Protein AF-V3ZP41-F1 (afdb_monomer_lite)

Radius of gyration: 33.99 Å; chains: 1; bounding box: 68×57×108 Å

Organism: Lottia gigantea (NCBI:txid225164)

Secondary structure (DSSP, 8-state):
-HHHHHHHHHHHHHHHHHHHHHHHHHHHHHHHTTTTS-HHHHTHHHHHHHHHHHHHH--------PPPPEEETTEEE-SHHHHHHHHS---TTS-SSPPP-----------------HHHHHHHHHHHHHHTT-------S-HHHHHHHHHHHHHHHHTT---HHHHHHHHHHHHHHHHTTSS-HHHHHHHHHHH-

Foldseek 3Di:
DVVVVVVVVVVVVVVVVVVVVVVVVVCVVCVVVVNNDDPVVVCVVVVVVVVVVVVVPPDDPDPPDQDDWDDDPNQTDRDPVSVCVVPPDDDPPDDPDDDDPPPPDPDDDDDPDPPPPVVVVVVVVVVVCVVLVLPPDDDDPDLVRLVVVLVVLVVCLVVVPADPVSLSSNLVSLVVCVVVVVDDPVVSVVVNVVND

Structure (mmCIF, N/CA/C/O backbone):
data_AF-V3ZP41-F1
#
_entry.id   AF-V3ZP41-F1
#
loop_
_atom_site.group_PDB
_atom_site.id
_atom_site.type_symbol
_atom_site.label_atom_id
_atom_site.label_alt_id
_atom_site.label_comp_id
_atom_site.label_asym_id
_atom_site.label_entity_id
_atom_site.label_seq_id
_atom_site.pdbx_PDB_ins_code
_atom_site.Cartn_x
_atom_site.Cartn_y
_atom_site.Cartn_z
_atom_site.occupancy
_atom_site.B_iso_or_equiv
_atom_site.auth_seq_id
_atom_site.auth_comp_id
_atom_site.auth_asym_id
_atom_site.auth_atom_id
_atom_site.pdbx_PDB_model_num
ATOM 1 N N . MET A 1 1 ? -13.816 16.216 49.975 1.00 55.97 1 MET A N 1
ATOM 2 C CA . MET A 1 1 ? -12.791 16.791 49.066 1.00 55.97 1 MET A CA 1
ATOM 3 C C . MET A 1 1 ? -11.546 15.905 48.919 1.00 55.97 1 MET A C 1
ATOM 5 O O . MET A 1 1 ? -10.931 15.910 47.864 1.00 55.97 1 MET A O 1
ATOM 9 N N . THR A 1 2 ? -11.189 15.115 49.937 1.00 64.88 2 THR A N 1
ATOM 10 C CA . THR A 1 2 ? -9.982 14.265 50.007 1.00 64.88 2 THR A CA 1
ATOM 11 C C . THR A 1 2 ? -9.911 13.145 48.959 1.00 64.88 2 THR A C 1
ATOM 13 O O . THR A 1 2 ? -8.821 12.759 48.547 1.00 64.88 2 THR A O 1
ATOM 16 N N . ASP A 1 3 ? -11.059 12.653 48.487 1.00 77.50 3 ASP A N 1
ATOM 17 C CA . ASP A 1 3 ? -11.129 11.482 47.602 1.00 77.50 3 ASP A CA 1
ATOM 18 C C . ASP A 1 3 ? -10.749 11.799 46.143 1.00 77.50 3 ASP A C 1
ATOM 20 O O . ASP A 1 3 ? -10.003 11.065 45.494 1.00 77.50 3 ASP A O 1
ATOM 24 N N . TRP A 1 4 ? -11.146 12.979 45.655 1.00 85.00 4 TRP A N 1
ATOM 25 C CA . TRP A 1 4 ? -10.801 13.463 44.314 1.00 85.00 4 TRP A CA 1
ATOM 26 C C . TRP A 1 4 ? -9.295 13.647 44.118 1.00 85.00 4 TRP A C 1
ATOM 28 O O . TRP A 1 4 ? -8.753 13.274 43.077 1.00 85.00 4 TRP A O 1
ATOM 38 N N . ASN A 1 5 ? -8.594 14.153 45.134 1.00 90.81 5 ASN A N 1
ATOM 39 C CA . ASN A 1 5 ? -7.141 14.315 45.073 1.00 90.81 5 ASN A CA 1
ATOM 40 C C . ASN A 1 5 ? -6.415 12.967 44.959 1.00 90.81 5 ASN A C 1
ATOM 42 O O . ASN A 1 5 ? -5.440 12.855 44.214 1.00 90.81 5 ASN A O 1
ATOM 46 N N . ASN A 1 6 ? -6.913 11.927 45.634 1.00 92.00 6 ASN A N 1
ATOM 47 C CA . ASN A 1 6 ? -6.356 10.579 45.524 1.00 92.00 6 ASN A CA 1
ATOM 48 C C . ASN A 1 6 ? -6.598 9.973 44.135 1.00 92.00 6 ASN A C 1
ATOM 50 O O . ASN A 1 6 ? -5.688 9.366 43.567 1.00 92.00 6 ASN A O 1
ATOM 54 N N . ILE A 1 7 ? -7.786 10.179 43.559 1.00 88.44 7 ILE A N 1
ATOM 55 C CA . ILE A 1 7 ? -8.126 9.721 42.203 1.00 88.44 7 ILE A CA 1
ATOM 56 C C . ILE A 1 7 ? -7.222 10.390 41.159 1.00 88.44 7 ILE A C 1
ATOM 58 O O . ILE A 1 7 ? -6.637 9.707 40.317 1.00 88.44 7 ILE A O 1
ATOM 62 N N . LEU A 1 8 ? -7.042 11.711 41.239 1.00 89.38 8 LEU A N 1
ATOM 63 C CA . LEU A 1 8 ? -6.168 12.454 40.326 1.00 89.38 8 LEU A CA 1
ATOM 64 C C . LEU A 1 8 ? -4.705 12.011 40.443 1.00 89.38 8 LEU A C 1
ATOM 66 O O . LEU A 1 8 ? -4.025 11.838 39.428 1.00 89.38 8 LEU A O 1
ATOM 70 N N . LYS A 1 9 ? -4.226 11.767 41.669 1.00 92.50 9 LYS A N 1
ATOM 71 C CA . LYS A 1 9 ? -2.871 11.260 41.915 1.00 92.50 9 LYS A CA 1
ATOM 72 C C . LYS A 1 9 ? -2.660 9.884 41.276 1.00 92.50 9 LYS A C 1
ATOM 74 O O . LYS A 1 9 ? -1.697 9.714 40.527 1.00 92.50 9 LYS A O 1
ATOM 79 N N . ARG A 1 10 ? -3.588 8.945 41.488 1.00 91.19 10 ARG A N 1
ATOM 80 C CA . ARG A 1 10 ? -3.547 7.602 40.878 1.00 91.19 10 ARG A CA 1
ATOM 81 C C . ARG A 1 10 ? -3.597 7.659 39.354 1.00 91.19 10 ARG A C 1
ATOM 83 O O . ARG A 1 10 ? -2.821 6.973 38.698 1.00 91.19 10 ARG A O 1
ATOM 90 N N . ASN A 1 11 ? -4.440 8.517 38.777 1.00 93.19 11 ASN A N 1
ATOM 91 C CA . ASN A 1 11 ? -4.495 8.701 37.323 1.00 93.19 11 ASN A CA 1
ATOM 92 C C . ASN A 1 11 ? -3.166 9.218 36.758 1.00 93.19 11 ASN A C 1
ATOM 94 O O . ASN A 1 11 ? -2.694 8.744 35.724 1.00 93.19 11 ASN A O 1
ATOM 98 N N . ARG A 1 12 ? -2.513 10.153 37.455 1.00 94.19 12 ARG A N 1
ATOM 99 C CA . ARG A 1 12 ? -1.199 10.665 37.051 1.00 94.19 12 ARG A CA 1
ATOM 100 C C . ARG A 1 12 ? -0.122 9.579 37.098 1.00 94.19 12 ARG A C 1
ATOM 102 O O . ARG A 1 12 ? 0.727 9.527 36.209 1.00 94.19 12 ARG A O 1
ATOM 109 N N . GLU A 1 13 ? -0.146 8.723 38.114 1.00 94.94 13 GLU A N 1
ATOM 110 C CA . GLU A 1 13 ? 0.757 7.570 38.233 1.00 94.94 13 GLU A CA 1
ATOM 111 C C . GLU A 1 13 ? 0.496 6.530 37.135 1.00 94.94 13 GLU A C 1
ATOM 113 O O . GLU A 1 13 ? 1.442 6.071 36.492 1.00 94.94 13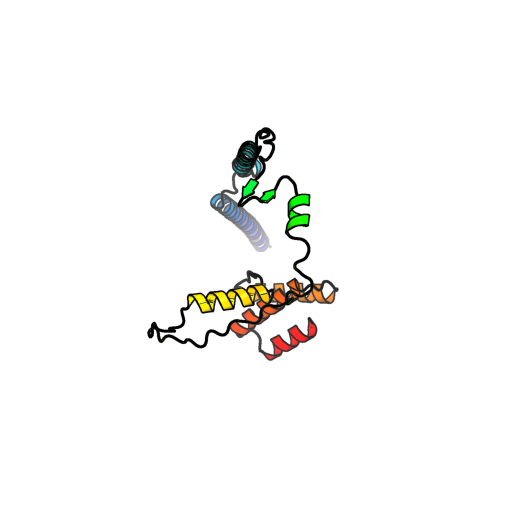 GLU A O 1
ATOM 118 N N . TYR A 1 14 ? -0.773 6.245 36.835 1.00 95.75 14 TYR A N 1
ATOM 119 C CA . TYR A 1 14 ? -1.171 5.354 35.746 1.00 95.75 14 TYR A CA 1
ATOM 120 C C . TYR A 1 14 ? -0.662 5.840 34.383 1.00 95.75 14 TYR A C 1
ATOM 122 O O . TYR A 1 14 ? -0.051 5.070 33.644 1.00 95.75 14 TYR A O 1
ATOM 130 N N . ILE A 1 15 ? -0.834 7.127 34.061 1.00 95.12 15 ILE A N 1
ATOM 131 C CA . ILE A 1 15 ? -0.345 7.705 32.798 1.00 95.12 15 ILE A CA 1
ATOM 132 C C . ILE A 1 15 ? 1.180 7.564 32.688 1.00 95.12 15 ILE A C 1
ATOM 134 O O . ILE A 1 15 ? 1.693 7.180 31.636 1.00 95.12 15 ILE A O 1
ATOM 138 N N . LYS A 1 16 ? 1.916 7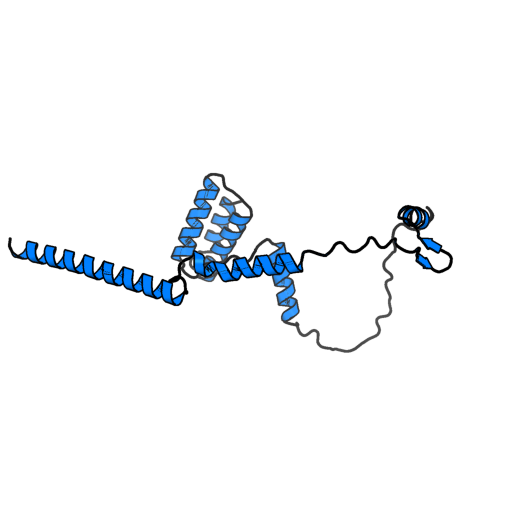.821 33.779 1.00 96.31 16 LYS A N 1
ATOM 139 C CA . LYS A 1 16 ? 3.377 7.648 33.812 1.00 96.31 16 LYS A CA 1
ATOM 140 C C . LYS A 1 16 ? 3.784 6.197 33.553 1.00 96.31 16 LYS A C 1
ATOM 142 O O . LYS A 1 16 ? 4.673 5.956 32.738 1.00 96.31 16 LYS A O 1
ATOM 147 N N . ALA A 1 17 ? 3.136 5.240 34.218 1.00 95.38 17 ALA A N 1
ATOM 148 C CA . ALA A 1 17 ? 3.413 3.816 34.040 1.00 95.38 17 ALA A CA 1
ATOM 149 C C . ALA A 1 17 ? 3.094 3.352 32.611 1.00 95.38 17 ALA A C 1
ATOM 151 O O . ALA A 1 17 ? 3.926 2.709 31.971 1.00 95.38 17 ALA A O 1
ATOM 152 N N . LYS A 1 18 ? 1.936 3.756 32.075 1.00 96.19 18 LYS A N 1
ATOM 153 C CA . LYS A 1 18 ? 1.519 3.469 30.697 1.00 96.19 18 LYS A CA 1
ATOM 154 C C . LYS A 1 18 ? 2.545 3.971 29.680 1.00 96.19 18 LYS A C 1
ATOM 156 O O . LYS A 1 18 ? 2.941 3.220 28.792 1.00 96.19 18 LYS A O 1
ATOM 161 N N . ASN A 1 19 ? 3.008 5.212 29.826 1.00 95.56 19 ASN A N 1
ATOM 162 C CA . ASN A 1 19 ? 4.004 5.787 28.922 1.00 95.56 19 ASN A CA 1
ATOM 163 C C . ASN A 1 19 ? 5.344 5.051 29.016 1.00 95.56 19 ASN A C 1
ATOM 165 O O . ASN A 1 19 ? 5.943 4.745 27.990 1.00 95.56 19 ASN A O 1
ATOM 169 N N . LYS A 1 20 ? 5.780 4.694 30.230 1.00 96.44 20 LYS A N 1
ATOM 170 C CA . LYS A 1 20 ? 7.008 3.916 30.437 1.00 96.44 20 LYS A CA 1
ATOM 171 C C . LYS A 1 20 ? 6.947 2.552 29.741 1.00 96.44 20 LYS A C 1
ATOM 173 O O . LYS A 1 20 ? 7.904 2.179 29.069 1.00 96.44 20 LYS A O 1
ATOM 178 N N . ILE A 1 21 ? 5.828 1.837 29.868 1.00 95.75 21 ILE A N 1
ATOM 179 C CA . ILE A 1 21 ? 5.614 0.549 29.190 1.00 95.75 21 ILE A CA 1
ATOM 180 C C . ILE A 1 21 ? 5.631 0.739 27.672 1.00 95.75 21 ILE A C 1
ATOM 182 O O . ILE A 1 21 ? 6.307 -0.012 26.975 1.00 95.75 21 ILE A O 1
ATOM 186 N N . LYS A 1 22 ? 4.952 1.770 27.155 1.00 94.69 22 LYS A N 1
ATOM 187 C CA . LYS A 1 22 ? 4.939 2.075 25.718 1.00 94.69 22 LYS A CA 1
ATOM 188 C C . LYS A 1 22 ? 6.358 2.263 25.165 1.00 94.69 22 LYS A C 1
ATOM 190 O O . LYS A 1 22 ? 6.715 1.611 24.188 1.00 94.69 22 LYS A O 1
ATOM 195 N N . THR A 1 23 ? 7.181 3.072 25.831 1.00 92.19 23 THR A N 1
ATOM 196 C CA . THR A 1 23 ? 8.580 3.297 25.435 1.00 92.19 23 THR A CA 1
ATOM 197 C C . THR A 1 23 ? 9.411 2.015 25.493 1.00 92.19 23 THR A C 1
ATOM 199 O O . THR A 1 23 ? 10.243 1.778 24.620 1.00 92.19 23 THR A O 1
ATOM 202 N N . GLN A 1 24 ? 9.194 1.160 26.497 1.00 91.50 24 GLN A N 1
ATOM 203 C CA . GLN A 1 24 ? 9.881 -0.131 26.576 1.00 91.50 24 GLN A CA 1
ATOM 204 C C . GLN A 1 24 ? 9.494 -1.049 25.414 1.00 91.50 24 GLN A C 1
ATOM 206 O O . GLN A 1 24 ? 10.377 -1.623 24.785 1.00 91.50 24 GLN A O 1
ATOM 211 N N . VAL A 1 25 ? 8.203 -1.151 25.091 1.00 92.00 25 VAL A N 1
ATOM 212 C CA . VAL A 1 25 ? 7.714 -1.956 23.962 1.00 92.00 25 VAL A CA 1
ATOM 213 C C . VAL A 1 25 ? 8.304 -1.467 22.638 1.00 92.00 25 VAL A C 1
ATOM 215 O O . VAL A 1 25 ? 8.767 -2.280 21.845 1.00 92.00 25 VAL A O 1
ATOM 218 N N . GLU A 1 26 ? 8.336 -0.154 22.403 1.00 87.62 26 GLU A N 1
ATOM 219 C CA . GLU A 1 26 ? 8.973 0.427 21.212 1.00 87.62 26 GLU A CA 1
ATOM 220 C C . GLU A 1 26 ? 10.469 0.095 21.149 1.00 87.62 26 GLU A C 1
ATOM 222 O O . GLU A 1 26 ? 10.951 -0.354 20.112 1.00 87.62 26 GLU A O 1
ATOM 227 N N . LYS A 1 27 ? 11.192 0.209 22.270 1.00 88.56 27 LYS A N 1
ATOM 228 C CA . LYS A 1 27 ? 12.611 -0.166 22.343 1.00 88.56 27 LYS A CA 1
ATOM 229 C C . LYS A 1 27 ? 12.841 -1.645 22.010 1.00 88.56 27 LYS A C 1
ATOM 231 O O . LYS A 1 27 ? 13.757 -1.952 21.253 1.00 88.56 27 LYS A O 1
ATOM 236 N N . TYR A 1 28 ? 12.014 -2.550 22.535 1.00 89.50 28 TYR A N 1
ATOM 237 C CA . TYR A 1 28 ? 12.097 -3.979 22.213 1.00 89.50 28 TYR A CA 1
ATOM 238 C C . TYR A 1 28 ? 11.819 -4.258 20.733 1.00 89.50 28 TYR A C 1
ATOM 240 O O . TYR A 1 28 ? 12.535 -5.049 20.125 1.00 89.50 28 TYR A O 1
ATOM 248 N N . LYS A 1 29 ? 10.828 -3.587 20.132 1.00 87.12 29 LYS A N 1
ATOM 249 C CA . LYS A 1 29 ? 10.550 -3.706 18.691 1.00 87.12 29 LYS A CA 1
ATOM 250 C C . LYS A 1 29 ? 11.743 -3.261 17.849 1.00 87.12 29 LYS A C 1
ATOM 252 O O . LYS A 1 29 ? 12.137 -3.974 16.935 1.00 87.12 29 LYS A O 1
ATOM 257 N N . LEU A 1 30 ? 12.349 -2.121 18.185 1.00 84.81 30 LEU A N 1
ATOM 258 C CA . LEU A 1 30 ? 13.556 -1.646 17.505 1.00 84.81 30 LEU A CA 1
ATOM 259 C C . LEU A 1 30 ? 14.709 -2.646 17.647 1.00 84.81 30 LEU A C 1
ATOM 261 O O . LEU A 1 30 ? 15.431 -2.872 16.683 1.00 84.81 30 LEU A O 1
ATOM 265 N N . GLN A 1 31 ? 14.850 -3.287 18.811 1.00 82.88 31 GLN A N 1
ATOM 266 C CA . GLN A 1 31 ? 15.880 -4.302 19.037 1.00 82.88 31 GLN A CA 1
ATOM 267 C C . GLN A 1 31 ? 15.657 -5.554 18.188 1.00 82.88 31 GLN A C 1
ATOM 269 O O . GLN A 1 31 ? 16.605 -6.058 17.596 1.00 82.88 31 GLN A O 1
ATOM 274 N N . GLN A 1 32 ? 14.414 -6.034 18.092 1.00 76.62 32 GLN A N 1
ATOM 275 C CA . GLN A 1 32 ? 14.071 -7.172 17.232 1.00 76.62 32 GLN A CA 1
ATOM 276 C C . GLN A 1 32 ? 14.341 -6.889 15.754 1.00 76.62 32 GLN A C 1
ATOM 278 O O . GLN A 1 32 ? 14.740 -7.787 15.022 1.00 76.62 32 GLN A O 1
ATOM 283 N N . LEU A 1 33 ? 14.155 -5.641 15.326 1.00 78.56 33 LEU A N 1
ATOM 284 C CA . LEU A 1 33 ? 14.452 -5.205 13.964 1.00 78.56 33 LEU A CA 1
ATOM 285 C C . LEU A 1 33 ? 15.950 -4.934 13.729 1.00 78.56 33 LEU A C 1
ATOM 287 O O . LEU A 1 33 ? 16.321 -4.524 12.635 1.00 78.56 33 LEU A O 1
ATOM 291 N N . GLY A 1 34 ? 16.811 -5.102 14.741 1.00 73.44 34 GLY A N 1
ATOM 292 C CA . GLY A 1 34 ? 18.233 -4.749 14.660 1.00 73.44 34 GLY A CA 1
ATO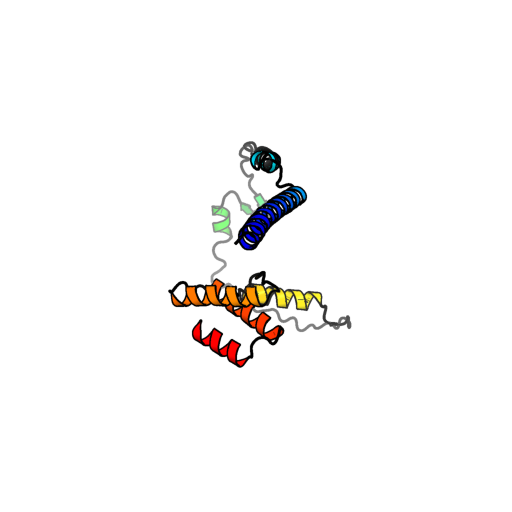M 293 C C . GLY A 1 34 ? 18.495 -3.239 14.572 1.00 73.44 34 GLY A C 1
ATOM 294 O O . GLY A 1 34 ? 19.631 -2.817 14.402 1.00 73.44 34 GLY A O 1
ATOM 295 N N . LEU A 1 35 ? 17.465 -2.403 14.739 1.00 76.88 35 LEU A N 1
ATOM 296 C CA . LEU A 1 35 ? 17.514 -0.941 14.612 1.00 76.88 35 LEU A CA 1
ATOM 297 C C . LEU A 1 35 ? 17.987 -0.234 15.894 1.00 76.88 35 LEU A C 1
ATOM 299 O O . LEU A 1 35 ? 17.833 0.977 16.038 1.00 76.88 35 LEU A O 1
ATOM 303 N N . THR A 1 36 ? 18.510 -0.983 16.866 1.00 72.94 36 THR A N 1
ATOM 304 C CA . THR A 1 36 ? 19.053 -0.429 18.118 1.00 72.94 36 THR A CA 1
ATOM 305 C C . THR A 1 36 ? 20.487 0.052 18.009 1.00 72.94 36 THR A C 1
ATOM 307 O O . THR A 1 36 ? 20.953 0.756 18.905 1.00 72.94 36 THR A O 1
ATOM 310 N N . GLU A 1 37 ? 21.193 -0.342 16.955 1.00 63.88 37 GLU A N 1
ATOM 311 C CA . GLU A 1 37 ? 22.518 0.185 16.664 1.00 63.88 37 GLU A CA 1
ATOM 312 C C . GLU A 1 37 ? 22.396 1.563 16.005 1.00 63.88 37 GLU A C 1
ATOM 314 O O . GLU A 1 37 ? 21.378 1.891 15.394 1.00 63.88 37 GLU A O 1
ATOM 319 N N . ASN A 1 38 ? 23.416 2.410 16.167 1.00 71.00 38 ASN A N 1
ATOM 320 C CA . ASN A 1 38 ? 23.443 3.721 15.523 1.00 71.00 38 ASN A CA 1
ATOM 321 C C . ASN A 1 38 ? 23.185 3.523 14.017 1.00 71.00 38 ASN A C 1
ATOM 323 O O . ASN A 1 38 ? 23.838 2.690 13.395 1.00 71.00 38 ASN A O 1
ATOM 327 N N . LEU A 1 39 ? 22.259 4.279 13.412 1.00 68.88 39 LEU A N 1
ATOM 328 C CA . LEU A 1 39 ? 22.013 4.218 11.961 1.00 68.88 39 LEU A CA 1
ATOM 329 C C . LEU A 1 39 ? 23.332 4.276 11.176 1.00 68.88 39 LEU A C 1
ATOM 331 O O . LEU A 1 39 ? 23.512 3.572 10.188 1.00 68.88 39 LEU A O 1
ATOM 335 N N . GLN A 1 40 ? 24.300 5.039 11.682 1.00 67.62 40 GLN A N 1
ATOM 336 C CA . GLN A 1 40 ? 25.630 5.133 11.110 1.00 67.62 40 GLN A CA 1
ATOM 337 C C . GLN A 1 40 ? 26.400 3.804 11.076 1.00 67.62 40 GLN A C 1
ATOM 339 O O . GLN A 1 40 ? 27.136 3.607 10.116 1.00 67.62 40 GLN A O 1
ATOM 344 N N . THR A 1 41 ? 26.253 2.903 12.056 1.00 74.56 41 THR A N 1
ATOM 345 C CA . THR A 1 41 ? 26.899 1.574 12.055 1.00 74.56 41 THR A CA 1
ATOM 346 C C . THR A 1 41 ? 26.157 0.578 11.169 1.00 74.56 41 THR A C 1
ATOM 348 O O . THR A 1 41 ? 26.810 -0.190 10.466 1.00 74.56 41 THR A O 1
ATOM 351 N N . LEU A 1 42 ? 24.822 0.659 11.106 1.00 76.31 42 LEU A N 1
ATOM 352 C CA . LEU A 1 42 ? 23.991 -0.213 10.262 1.00 76.31 42 LEU A CA 1
ATOM 353 C C . LEU A 1 42 ? 24.310 -0.089 8.766 1.00 76.31 42 LEU A C 1
ATOM 355 O O . LEU A 1 42 ? 24.265 -1.081 8.041 1.00 76.31 42 LEU A O 1
ATOM 359 N N . PHE A 1 43 ? 24.681 1.105 8.296 1.00 82.75 43 PHE A N 1
ATOM 360 C CA . PHE A 1 43 ? 24.997 1.328 6.880 1.00 82.75 43 PHE A CA 1
ATOM 361 C C . PHE A 1 43 ? 26.470 1.093 6.506 1.00 82.75 43 PHE A C 1
ATOM 363 O O . PHE A 1 43 ? 26.774 1.030 5.314 1.00 82.75 43 PHE A O 1
ATOM 370 N N . GLN A 1 44 ? 27.393 0.914 7.464 1.00 84.19 44 GLN A N 1
ATOM 371 C CA . GLN A 1 44 ? 28.820 0.703 7.146 1.00 84.19 44 GLN A CA 1
ATOM 372 C C . GLN A 1 44 ? 29.085 -0.511 6.241 1.00 84.19 44 GLN A C 1
ATOM 374 O O . GLN A 1 44 ? 29.861 -0.368 5.292 1.00 84.19 44 GLN A O 1
ATOM 379 N N . PRO A 1 45 ? 28.455 -1.686 6.457 1.00 86.81 45 PRO A N 1
ATOM 380 C CA . PRO A 1 45 ? 28.676 -2.844 5.592 1.00 86.81 45 PRO A CA 1
ATOM 381 C C . PRO A 1 45 ? 28.253 -2.574 4.146 1.00 86.81 45 PRO A C 1
ATOM 383 O O . PRO A 1 45 ? 28.950 -2.963 3.210 1.00 86.81 45 PRO A O 1
ATOM 386 N N . ILE A 1 46 ? 27.140 -1.855 3.968 1.00 89.19 46 ILE A N 1
ATOM 387 C CA . ILE A 1 46 ? 26.603 -1.493 2.654 1.00 89.19 46 ILE A CA 1
ATOM 388 C C . ILE A 1 46 ? 27.554 -0.521 1.956 1.00 89.19 46 ILE A C 1
ATOM 390 O O . ILE A 1 46 ? 27.936 -0.764 0.815 1.00 89.19 46 ILE A O 1
ATOM 394 N N . LEU A 1 47 ? 27.992 0.540 2.640 1.00 87.75 47 LEU A N 1
ATOM 395 C CA . LEU A 1 47 ? 28.921 1.523 2.073 1.00 87.75 47 LEU A CA 1
ATOM 396 C C . LEU A 1 47 ? 30.247 0.880 1.648 1.00 87.75 47 LEU A C 1
ATOM 398 O O . LEU A 1 47 ? 30.721 1.131 0.541 1.00 87.75 47 LEU A O 1
ATOM 402 N N . LYS A 1 48 ? 30.801 -0.008 2.483 1.00 91.94 48 LYS A N 1
ATOM 403 C CA . LYS A 1 48 ? 32.018 -0.760 2.155 1.00 91.94 48 LYS A CA 1
ATOM 404 C C . LYS A 1 48 ? 31.817 -1.667 0.938 1.00 91.94 48 LYS A C 1
ATOM 406 O O . LYS A 1 48 ? 32.635 -1.657 0.025 1.00 91.94 48 LYS A O 1
ATOM 411 N N . SER A 1 49 ? 30.705 -2.402 0.888 1.00 93.12 49 SER A N 1
ATOM 412 C CA . SER A 1 49 ? 30.382 -3.265 -0.253 1.00 93.12 49 SER A CA 1
ATOM 413 C C . SER A 1 49 ? 30.244 -2.477 -1.558 1.00 93.12 49 SER A C 1
ATOM 415 O O . SER A 1 49 ? 30.705 -2.952 -2.593 1.00 93.12 49 SER A O 1
ATOM 417 N N . GLN A 1 50 ? 29.642 -1.285 -1.527 1.00 93.00 50 GLN A N 1
ATOM 418 C CA . GLN A 1 50 ? 29.533 -0.412 -2.700 1.00 93.00 50 GLN A CA 1
ATOM 419 C C . GLN A 1 50 ? 30.912 0.050 -3.191 1.00 93.00 50 GLN A C 1
ATOM 421 O O . GLN A 1 50 ? 31.173 0.059 -4.394 1.00 93.00 50 GLN A O 1
ATOM 426 N N . GLU A 1 51 ? 31.818 0.393 -2.272 1.00 90.44 51 GLU A N 1
ATOM 427 C CA . GLU A 1 51 ? 33.188 0.781 -2.617 1.00 90.44 51 GLU A CA 1
ATOM 428 C C . GLU A 1 51 ? 33.973 -0.380 -3.250 1.00 90.44 51 GLU A C 1
ATOM 430 O O . GLU A 1 51 ? 34.650 -0.193 -4.265 1.00 90.44 51 GLU A O 1
ATOM 435 N N . ASP A 1 52 ? 33.836 -1.590 -2.705 1.00 92.25 52 ASP A N 1
ATOM 436 C CA . ASP A 1 52 ? 34.486 -2.793 -3.232 1.00 92.25 52 ASP A CA 1
ATOM 437 C C . ASP A 1 52 ? 33.956 -3.166 -4.626 1.00 92.25 52 ASP A C 1
ATOM 439 O O . ASP A 1 52 ? 34.735 -3.496 -5.523 1.00 92.25 52 ASP A O 1
ATOM 443 N N . ILE A 1 53 ? 32.640 -3.065 -4.844 1.00 91.25 53 ILE A N 1
ATOM 444 C CA . ILE A 1 53 ? 32.017 -3.271 -6.162 1.00 91.25 53 ILE A CA 1
ATOM 445 C C . ILE A 1 53 ? 32.547 -2.244 -7.164 1.00 91.25 53 ILE A C 1
ATOM 447 O O . ILE A 1 53 ? 32.927 -2.607 -8.276 1.00 91.25 53 ILE A O 1
ATOM 451 N N . LYS A 1 54 ? 32.646 -0.973 -6.764 1.00 88.00 54 LYS A N 1
ATOM 452 C CA . LYS A 1 54 ? 33.177 0.095 -7.617 1.00 88.00 54 LYS A CA 1
ATOM 453 C C . LYS A 1 54 ? 34.633 -0.155 -8.016 1.00 88.00 54 LYS A C 1
ATOM 455 O O . LYS A 1 54 ? 34.978 0.057 -9.173 1.00 88.00 54 LYS A O 1
ATOM 460 N N . LYS A 1 55 ? 35.471 -0.646 -7.095 1.00 87.38 55 LYS A N 1
ATOM 461 C CA . LYS A 1 55 ? 36.861 -1.040 -7.395 1.00 87.38 55 LYS A CA 1
ATOM 462 C C . LYS A 1 55 ? 36.932 -2.213 -8.371 1.00 87.38 55 LYS A C 1
ATOM 464 O O . LYS A 1 55 ? 37.780 -2.201 -9.249 1.00 87.38 55 LYS A O 1
ATOM 469 N N . LYS A 1 56 ? 36.035 -3.196 -8.252 1.00 85.44 56 LYS A N 1
ATOM 470 C CA . LYS A 1 56 ? 35.961 -4.330 -9.191 1.00 85.44 56 LYS A CA 1
ATOM 471 C C . LYS A 1 56 ? 35.442 -3.938 -10.577 1.00 85.44 56 LYS A C 1
ATOM 473 O O . LYS A 1 56 ? 35.841 -4.546 -11.560 1.00 85.44 56 LYS A O 1
ATOM 478 N N . LEU A 1 57 ? 34.542 -2.957 -10.649 1.00 76.62 57 LEU A N 1
ATOM 479 C CA . LEU A 1 57 ? 33.958 -2.459 -11.900 1.00 76.62 57 LEU A CA 1
ATOM 480 C C . LEU A 1 57 ? 34.830 -1.430 -12.621 1.00 76.62 57 LEU A C 1
ATOM 482 O O . LEU A 1 57 ? 34.582 -1.147 -13.791 1.00 76.62 57 LEU A O 1
ATOM 486 N N . ALA A 1 58 ? 35.825 -0.854 -11.946 1.00 71.88 58 ALA A N 1
ATOM 487 C CA . ALA A 1 58 ? 36.837 -0.041 -12.596 1.00 71.88 58 ALA A CA 1
ATOM 488 C C . ALA A 1 58 ? 37.683 -0.950 -13.500 1.00 71.88 58 ALA A C 1
ATOM 490 O O . ALA A 1 58 ? 38.677 -1.530 -13.072 1.00 71.88 58 ALA A O 1
ATOM 491 N N . LEU A 1 59 ? 37.240 -1.110 -14.748 1.00 62.59 59 LEU A N 1
ATOM 492 C CA . LEU A 1 59 ? 38.013 -1.744 -15.804 1.00 62.59 59 LEU A CA 1
ATOM 493 C C . LEU A 1 59 ? 39.322 -0.962 -15.953 1.00 62.59 59 LEU A C 1
ATOM 495 O O . LEU A 1 59 ? 39.302 0.232 -16.259 1.00 62.59 59 LEU A O 1
ATOM 499 N N . GLU A 1 60 ? 40.454 -1.631 -15.731 1.00 64.19 60 GLU A N 1
ATOM 500 C CA . GLU A 1 60 ? 41.738 -1.150 -16.240 1.00 64.19 60 GLU A CA 1
ATOM 501 C C . GLU A 1 60 ? 41.560 -0.843 -17.738 1.00 64.19 60 GLU A C 1
ATOM 503 O O . GLU A 1 60 ? 40.918 -1.645 -18.432 1.00 64.19 60 GLU A O 1
ATOM 508 N N . PRO A 1 61 ? 42.062 0.299 -18.252 1.00 59.25 61 PRO A N 1
ATOM 509 C CA . PRO A 1 61 ? 41.925 0.651 -19.657 1.00 59.25 61 PRO A CA 1
ATOM 510 C C . PRO A 1 61 ? 42.481 -0.491 -20.500 1.00 59.25 61 PRO A C 1
ATOM 512 O O . PRO A 1 61 ? 43.689 -0.722 -20.549 1.00 59.25 61 PRO A O 1
ATOM 515 N N . THR A 1 62 ? 41.594 -1.252 -21.131 1.00 57.69 62 THR A N 1
ATOM 516 C CA . THR A 1 62 ? 42.009 -2.321 -22.027 1.00 57.69 62 THR A CA 1
ATOM 517 C C . THR A 1 62 ? 42.720 -1.632 -23.180 1.00 57.69 62 THR A C 1
ATOM 519 O O . THR A 1 62 ? 42.164 -0.711 -23.784 1.00 57.69 62 THR A O 1
ATOM 522 N N . ALA A 1 63 ? 43.974 -2.017 -23.434 1.00 58.38 63 ALA A N 1
ATOM 523 C CA . ALA A 1 63 ? 44.736 -1.497 -24.561 1.00 58.38 63 ALA A CA 1
ATOM 524 C C . ALA A 1 63 ? 43.854 -1.555 -25.813 1.00 58.38 63 ALA A C 1
ATOM 526 O O . ALA A 1 63 ? 43.214 -2.575 -26.066 1.00 58.38 63 ALA A O 1
ATOM 527 N N . HIS A 1 64 ? 43.765 -0.446 -26.545 1.00 54.09 64 HIS A N 1
ATOM 528 C CA . HIS A 1 64 ? 42.933 -0.348 -27.736 1.00 54.09 64 HIS A CA 1
ATOM 529 C C . HIS A 1 64 ? 43.395 -1.406 -28.748 1.00 54.09 64 HIS A C 1
ATOM 531 O O . HIS A 1 64 ? 44.458 -1.274 -29.350 1.00 54.09 64 HIS A O 1
ATOM 537 N N . ILE A 1 65 ? 42.641 -2.501 -28.871 1.00 63.25 65 ILE A N 1
ATOM 538 C CA . ILE A 1 65 ? 42.911 -3.541 -29.860 1.00 63.25 65 ILE A CA 1
ATOM 539 C C . ILE A 1 65 ? 42.330 -3.029 -31.172 1.00 63.25 65 ILE A C 1
ATOM 541 O O . ILE A 1 65 ? 41.110 -2.936 -31.310 1.00 63.25 65 ILE A O 1
ATOM 545 N N . GLU A 1 66 ? 43.194 -2.686 -32.125 1.00 60.22 66 GLU A N 1
ATOM 546 C CA . GLU A 1 66 ? 42.758 -2.404 -33.490 1.00 60.22 66 GLU A CA 1
ATOM 547 C C . GLU A 1 66 ? 42.026 -3.642 -34.042 1.00 60.22 66 GLU A C 1
ATOM 549 O O . GLU A 1 66 ? 42.597 -4.742 -34.047 1.00 60.22 66 GLU A O 1
ATOM 554 N N . PRO A 1 67 ? 40.754 -3.517 -34.466 1.00 63.09 67 PRO A N 1
ATOM 555 C CA . PRO A 1 67 ? 40.005 -4.650 -34.983 1.00 63.09 67 PRO A CA 1
ATOM 556 C C . PRO A 1 67 ? 40.666 -5.151 -36.271 1.00 63.09 67 PRO A C 1
ATOM 558 O O . PRO A 1 67 ? 40.830 -4.409 -37.240 1.00 63.09 67 PRO A O 1
ATOM 561 N N . LYS A 1 68 ? 41.055 -6.430 -36.284 1.00 70.44 68 LYS A N 1
ATOM 562 C CA . LYS A 1 68 ? 41.573 -7.081 -37.491 1.00 70.44 68 LYS A CA 1
ATOM 563 C C . LYS A 1 68 ? 40.443 -7.222 -38.525 1.00 70.44 68 LYS A C 1
ATOM 565 O O . LYS A 1 68 ? 39.325 -7.552 -38.127 1.00 70.44 68 LYS A O 1
ATOM 570 N N . PRO A 1 69 ? 40.716 -7.013 -39.826 1.00 70.38 69 PRO A N 1
ATOM 571 C CA . PRO A 1 69 ? 39.735 -7.218 -40.890 1.00 70.38 69 PRO A CA 1
ATOM 572 C C . PRO A 1 69 ? 39.103 -8.610 -40.835 1.00 70.38 69 PRO A C 1
ATOM 574 O O . PRO A 1 69 ? 39.809 -9.601 -40.646 1.00 70.38 69 PRO A O 1
ATOM 577 N N . ILE A 1 70 ? 37.787 -8.683 -41.035 1.00 72.50 70 ILE A N 1
ATOM 578 C CA . ILE A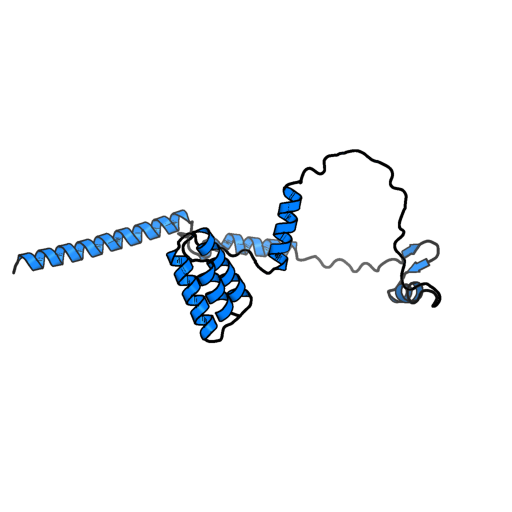 1 70 ? 37.066 -9.954 -41.161 1.00 72.50 70 ILE A CA 1
ATOM 579 C C . ILE A 1 70 ? 37.022 -10.308 -42.649 1.00 72.50 70 ILE A C 1
ATOM 581 O O . ILE A 1 70 ? 36.480 -9.539 -43.445 1.00 72.50 70 ILE A O 1
ATOM 585 N N . GLU A 1 71 ? 37.593 -11.456 -43.018 1.00 75.88 71 GLU A N 1
ATOM 586 C CA . GLU A 1 71 ? 37.526 -12.012 -44.374 1.00 75.88 71 GLU A CA 1
ATOM 587 C C . GLU A 1 71 ? 36.639 -13.259 -44.377 1.00 75.88 71 GLU A C 1
ATOM 589 O O . GLU A 1 71 ? 36.902 -14.220 -43.654 1.00 75.88 71 GLU A O 1
ATOM 594 N N . TYR A 1 72 ? 35.584 -13.252 -45.188 1.00 64.94 72 TYR A N 1
ATOM 595 C CA . TYR A 1 72 ? 34.682 -14.392 -45.334 1.00 64.94 72 TYR A CA 1
ATOM 596 C C . TYR A 1 72 ? 34.226 -14.515 -46.788 1.00 64.94 72 TYR A C 1
ATOM 598 O O . TYR A 1 72 ? 33.679 -13.568 -47.346 1.00 64.94 72 TYR A O 1
ATOM 606 N N . ASN A 1 73 ? 34.472 -15.668 -47.419 1.00 64.25 73 ASN A N 1
ATOM 607 C CA . ASN A 1 73 ? 34.107 -15.948 -48.817 1.00 64.25 73 ASN A CA 1
ATOM 608 C C . ASN A 1 73 ? 34.507 -14.837 -49.817 1.00 64.25 73 ASN A C 1
ATOM 610 O O . ASN A 1 73 ? 33.739 -14.478 -50.704 1.00 64.25 73 ASN A O 1
ATOM 614 N N . GLY A 1 74 ? 35.711 -14.270 -49.665 1.00 72.00 74 GLY A N 1
ATOM 615 C CA . GLY A 1 74 ? 36.233 -13.208 -50.540 1.00 72.00 74 GLY A CA 1
ATOM 616 C C . GLY A 1 74 ? 35.702 -11.800 -50.242 1.00 72.00 74 GLY A C 1
ATOM 617 O O . GLY A 1 74 ? 36.139 -10.838 -50.871 1.00 72.00 74 GLY A O 1
ATOM 618 N N . ILE A 1 75 ? 34.805 -11.657 -49.265 1.00 68.69 75 ILE A N 1
ATOM 619 C CA . ILE A 1 75 ? 34.321 -10.369 -48.769 1.00 68.69 75 ILE A CA 1
ATOM 620 C C . ILE A 1 75 ? 35.203 -9.939 -47.596 1.00 68.69 75 ILE A C 1
ATOM 622 O O . ILE A 1 75 ? 35.354 -10.678 -46.623 1.00 68.69 75 ILE A O 1
ATOM 626 N N . ILE A 1 76 ? 35.771 -8.734 -47.685 1.00 77.44 76 ILE A N 1
ATOM 627 C CA . ILE A 1 76 ? 36.613 -8.137 -46.643 1.00 77.44 76 ILE A CA 1
ATOM 628 C C . ILE A 1 76 ? 35.854 -6.965 -46.019 1.00 77.44 76 ILE A C 1
ATOM 630 O O . ILE A 1 76 ? 35.580 -5.975 -46.700 1.00 77.44 76 ILE A O 1
ATOM 634 N N . ILE A 1 77 ? 35.544 -7.053 -44.724 1.00 73.31 77 ILE A N 1
ATOM 635 C CA . ILE A 1 77 ? 34.911 -5.969 -43.962 1.00 73.31 77 ILE A CA 1
ATOM 636 C C . ILE A 1 77 ? 35.972 -5.332 -43.067 1.00 73.31 77 ILE A C 1
ATOM 638 O O . ILE A 1 77 ? 36.479 -5.963 -42.137 1.00 73.31 77 ILE A O 1
ATOM 642 N N . ARG A 1 78 ? 36.321 -4.075 -43.364 1.00 78.88 78 ARG A N 1
ATOM 643 C CA . ARG A 1 78 ? 37.295 -3.288 -42.586 1.00 78.88 78 ARG A CA 1
ATOM 644 C C . ARG A 1 78 ? 36.625 -2.157 -41.824 1.00 78.88 78 ARG A C 1
ATOM 646 O O . ARG A 1 78 ? 37.102 -1.760 -40.768 1.00 78.88 78 ARG A O 1
ATOM 653 N N . THR A 1 79 ? 35.535 -1.625 -42.372 1.00 77.00 79 THR A N 1
ATOM 654 C CA . THR A 1 79 ? 34.871 -0.425 -41.861 1.00 77.00 79 THR A CA 1
ATOM 655 C C . THR A 1 79 ? 33.349 -0.562 -41.875 1.00 77.00 79 THR A C 1
ATOM 657 O O . THR A 1 79 ? 32.783 -1.384 -42.595 1.00 77.00 79 THR A O 1
ATOM 660 N N . LEU A 1 80 ? 32.666 0.301 -41.112 1.00 77.62 80 LEU A N 1
ATOM 661 C CA . LEU A 1 80 ? 31.205 0.457 -41.178 1.00 77.62 80 LEU A CA 1
ATOM 662 C C . LEU A 1 80 ? 30.710 0.826 -42.587 1.00 77.62 80 LEU A C 1
ATOM 664 O O . LEU A 1 80 ? 29.559 0.553 -42.925 1.00 77.62 80 LEU A O 1
ATOM 668 N N . ASP A 1 81 ? 31.565 1.438 -43.402 1.00 76.75 81 ASP A N 1
ATOM 669 C CA . ASP A 1 81 ? 31.232 1.848 -44.763 1.00 76.75 81 ASP A CA 1
ATOM 670 C C . ASP A 1 81 ? 31.206 0.656 -45.730 1.00 76.75 81 ASP A C 1
ATOM 672 O O . ASP A 1 81 ? 30.343 0.585 -46.603 1.00 76.75 81 ASP A O 1
ATOM 676 N N . ASP A 1 82 ? 32.065 -0.348 -45.510 1.00 73.75 82 ASP A N 1
ATOM 677 C CA . ASP A 1 82 ? 32.018 -1.611 -46.257 1.00 73.75 82 ASP A CA 1
ATOM 678 C C . ASP A 1 82 ? 30.698 -2.352 -46.008 1.00 73.75 82 ASP A C 1
ATOM 680 O O . ASP A 1 82 ? 30.099 -2.871 -46.949 1.00 73.75 82 ASP A O 1
ATOM 684 N N . ILE A 1 83 ? 30.203 -2.338 -44.764 1.00 75.62 83 ILE A N 1
ATOM 685 C CA . ILE A 1 83 ? 28.902 -2.920 -44.397 1.00 75.62 83 ILE A CA 1
ATOM 686 C C . ILE A 1 83 ? 27.782 -2.183 -45.128 1.00 75.62 83 ILE A C 1
ATOM 688 O O . ILE A 1 83 ? 26.936 -2.804 -45.767 1.00 75.62 83 ILE A O 1
ATOM 692 N N . LYS A 1 84 ? 27.788 -0.848 -45.096 1.00 74.56 84 LYS A N 1
ATOM 693 C CA . LYS A 1 84 ? 26.784 -0.074 -45.826 1.00 74.56 84 LYS A CA 1
ATOM 694 C C . LYS A 1 84 ? 26.857 -0.355 -47.320 1.00 74.56 84 LYS A C 1
ATOM 696 O O . LYS A 1 84 ? 25.815 -0.578 -47.909 1.00 74.56 84 LYS A O 1
ATOM 701 N N . ARG A 1 85 ? 28.032 -0.422 -47.943 1.00 72.75 85 ARG A N 1
ATOM 702 C CA . ARG A 1 85 ? 28.141 -0.705 -49.384 1.00 72.75 85 ARG A CA 1
ATOM 703 C C . ARG A 1 85 ? 27.631 -2.099 -49.761 1.00 72.75 85 ARG 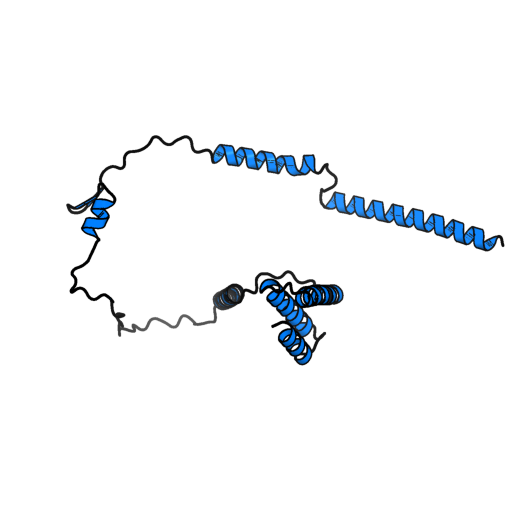A C 1
ATOM 705 O O . ARG A 1 85 ? 26.996 -2.236 -50.796 1.00 72.75 85 ARG A O 1
ATOM 712 N N . LEU A 1 86 ? 27.927 -3.119 -48.957 1.00 70.62 86 LEU A N 1
ATOM 713 C CA . LEU A 1 86 ? 27.548 -4.509 -49.245 1.00 70.62 86 LEU A CA 1
ATOM 714 C C . LEU A 1 86 ? 26.067 -4.800 -48.978 1.00 70.62 86 LEU A C 1
ATOM 716 O O . LEU A 1 86 ? 25.493 -5.662 -49.636 1.00 70.62 86 LEU A O 1
ATOM 720 N N . PHE A 1 87 ? 25.462 -4.096 -48.019 1.00 69.38 87 PHE A N 1
ATOM 721 C CA . PHE A 1 87 ? 24.101 -4.367 -47.545 1.00 69.38 87 PHE A CA 1
ATOM 722 C C . PHE A 1 87 ? 23.115 -3.220 -47.803 1.00 69.38 87 PHE A C 1
ATOM 724 O O . PHE A 1 87 ? 21.938 -3.337 -47.461 1.00 69.38 87 PHE A O 1
ATOM 731 N N . SER A 1 88 ? 23.552 -2.112 -48.411 1.00 64.88 88 SER A N 1
ATOM 732 C CA . SER A 1 88 ? 22.632 -1.069 -48.867 1.00 64.88 88 SER A CA 1
ATOM 733 C C . SER A 1 88 ? 22.092 -1.418 -50.244 1.00 64.88 88 SER A C 1
ATOM 735 O O . SER A 1 88 ? 22.806 -1.374 -51.239 1.00 64.88 88 SER A O 1
ATOM 737 N N . ASN A 1 89 ? 20.783 -1.646 -50.246 1.00 57.19 89 ASN A N 1
ATOM 738 C CA . ASN A 1 89 ? 19.885 -1.777 -51.383 1.00 57.19 89 ASN A CA 1
ATOM 739 C C . ASN A 1 89 ? 19.972 -3.122 -52.135 1.00 57.19 89 ASN A C 1
ATOM 741 O O . ASN A 1 89 ? 20.769 -3.256 -53.065 1.00 57.19 89 ASN A O 1
ATOM 745 N N . PRO A 1 90 ? 19.124 -4.111 -51.780 1.00 62.41 90 PRO A N 1
ATOM 746 C CA . PRO A 1 90 ? 18.870 -5.224 -52.681 1.00 62.41 90 PRO A CA 1
ATOM 747 C C . PRO A 1 90 ? 18.258 -4.679 -53.982 1.00 62.41 90 PRO A C 1
ATOM 749 O O . PRO A 1 90 ? 17.649 -3.607 -53.976 1.00 62.41 90 PRO A O 1
ATOM 752 N N . ASP A 1 91 ? 18.477 -5.394 -55.087 1.00 57.94 91 ASP A N 1
ATOM 753 C CA . ASP A 1 91 ? 17.915 -5.127 -56.421 1.00 57.94 91 ASP A CA 1
ATOM 754 C C . ASP A 1 91 ? 16.496 -4.523 -56.311 1.00 57.94 91 ASP A C 1
ATOM 756 O O . ASP A 1 91 ? 15.673 -5.081 -55.577 1.00 57.94 91 ASP A O 1
ATOM 760 N N . PRO A 1 92 ? 16.169 -3.393 -56.973 1.00 61.09 92 PRO A N 1
ATOM 761 C CA . PRO A 1 92 ? 14.845 -2.765 -56.869 1.00 61.09 92 PRO A CA 1
ATOM 762 C C . PRO A 1 92 ? 13.681 -3.691 -57.257 1.00 61.09 92 PRO A C 1
ATOM 764 O O . PRO A 1 92 ? 12.540 -3.400 -56.895 1.00 61.09 92 PRO A O 1
ATOM 767 N N . ASP A 1 93 ? 13.979 -4.795 -57.944 1.00 60.12 93 ASP A N 1
ATOM 768 C CA . ASP A 1 93 ? 13.032 -5.828 -58.356 1.00 60.12 93 ASP A CA 1
ATOM 769 C C . ASP A 1 93 ? 12.834 -6.948 -57.313 1.00 60.12 93 ASP A C 1
ATOM 771 O O . ASP A 1 93 ? 11.984 -7.821 -57.503 1.00 60.12 93 ASP A O 1
ATOM 775 N N . LEU A 1 94 ? 13.565 -6.944 -56.187 1.00 58.16 94 LEU A N 1
ATOM 776 C CA . LEU A 1 94 ? 13.304 -7.884 -55.095 1.00 58.16 94 LEU A CA 1
ATOM 777 C C . LEU A 1 94 ? 11.989 -7.531 -54.380 1.00 58.16 94 LEU A C 1
ATOM 779 O O . LEU A 1 94 ? 11.769 -6.376 -53.995 1.00 58.16 94 LEU A O 1
ATOM 783 N N . PRO A 1 95 ? 11.110 -8.520 -54.141 1.00 61.12 95 PRO A N 1
ATOM 784 C CA . PRO A 1 95 ? 9.863 -8.284 -53.434 1.00 61.12 95 PRO A CA 1
ATOM 785 C C . PRO A 1 95 ? 10.151 -7.782 -52.014 1.00 61.12 95 PRO A C 1
ATOM 787 O O . PRO A 1 95 ? 10.894 -8.395 -51.252 1.00 61.12 95 PRO A O 1
ATOM 790 N N . LYS A 1 96 ? 9.522 -6.663 -51.635 1.00 59.28 96 LYS A N 1
ATOM 791 C CA . LYS A 1 96 ? 9.673 -6.036 -50.306 1.00 59.28 96 LYS A CA 1
ATOM 792 C C . LYS A 1 96 ? 9.020 -6.827 -49.166 1.00 59.28 96 LYS A C 1
ATOM 794 O O . LYS A 1 96 ? 9.132 -6.427 -48.011 1.00 59.28 96 LYS A O 1
ATOM 799 N N . SER A 1 97 ? 8.325 -7.918 -49.477 1.00 57.38 97 SER A N 1
ATOM 800 C CA . SER A 1 97 ? 7.662 -8.778 -48.503 1.00 57.38 97 SER A CA 1
ATOM 801 C C . SER A 1 97 ? 7.763 -10.238 -48.920 1.00 57.38 97 SER A C 1
ATOM 803 O O . SER A 1 97 ? 7.522 -10.576 -50.079 1.00 57.38 97 SER A O 1
ATOM 805 N N . ILE A 1 98 ? 8.054 -11.097 -47.952 1.00 59.94 98 ILE A N 1
ATOM 806 C CA . ILE A 1 98 ? 7.970 -12.548 -48.091 1.00 59.94 98 ILE A CA 1
ATOM 807 C C . ILE A 1 98 ? 6.551 -12.942 -47.672 1.00 59.94 98 ILE A C 1
ATOM 809 O O . ILE A 1 98 ? 6.074 -12.502 -46.626 1.00 59.94 98 ILE A O 1
ATOM 813 N N . SER A 1 99 ? 5.858 -13.713 -48.510 1.00 56.12 99 SER A N 1
ATOM 814 C CA . SER A 1 99 ? 4.561 -14.288 -48.1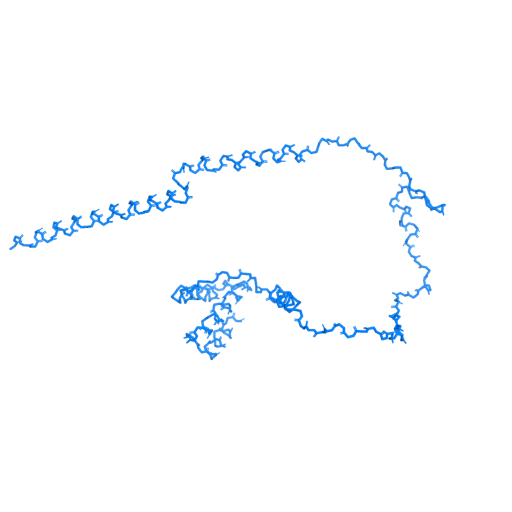34 1.00 56.12 99 SER A CA 1
ATOM 815 C C . SER A 1 99 ? 4.804 -15.470 -47.189 1.00 56.12 99 SER A C 1
ATOM 817 O O . SER A 1 99 ? 5.794 -16.176 -47.398 1.00 56.12 99 SER A O 1
ATOM 819 N N . PRO A 1 100 ? 3.954 -15.708 -46.173 1.00 49.00 100 PRO A N 1
ATOM 820 C CA . PRO A 1 100 ? 4.086 -16.880 -45.316 1.00 49.00 100 PRO A CA 1
ATOM 821 C C . PRO A 1 100 ? 4.081 -18.143 -46.178 1.00 49.00 100 PRO A C 1
ATOM 823 O O . PRO A 1 100 ? 3.196 -18.311 -47.018 1.00 49.00 100 PRO A O 1
ATOM 826 N N . ILE A 1 101 ? 5.078 -19.002 -45.989 1.00 57.59 101 ILE A N 1
ATOM 827 C CA . ILE A 1 101 ? 5.050 -20.356 -46.535 1.00 57.59 101 ILE A CA 1
ATOM 828 C C . ILE A 1 101 ? 4.029 -21.103 -45.679 1.00 57.59 101 ILE A C 1
ATOM 830 O O . ILE A 1 101 ? 4.249 -21.304 -44.487 1.00 57.59 101 ILE A O 1
ATOM 834 N N . VAL A 1 102 ? 2.869 -21.401 -46.258 1.00 53.00 102 VAL A N 1
ATOM 835 C CA . VAL A 1 102 ? 1.923 -22.350 -45.673 1.00 53.00 102 VAL A CA 1
ATOM 836 C C . VAL A 1 102 ? 2.427 -23.720 -46.104 1.00 53.00 102 VAL A C 1
ATOM 838 O O . VAL A 1 102 ? 2.254 -24.099 -47.260 1.00 53.00 102 VAL A O 1
ATOM 841 N N . ASP A 1 103 ? 3.138 -24.402 -45.210 1.00 49.03 103 ASP A N 1
ATOM 842 C CA . ASP A 1 103 ? 3.435 -25.821 -45.381 1.00 49.03 103 ASP A CA 1
ATOM 843 C C . ASP A 1 103 ? 2.135 -26.591 -45.111 1.00 49.03 103 ASP A C 1
ATOM 845 O O . ASP A 1 103 ? 1.731 -26.776 -43.964 1.00 49.03 103 ASP A O 1
ATOM 849 N N . ASP A 1 104 ? 1.455 -27.011 -46.179 1.00 57.03 104 ASP A N 1
ATOM 850 C CA . ASP A 1 104 ? 0.295 -27.915 -46.137 1.00 57.03 104 ASP A CA 1
ATOM 851 C C . ASP A 1 104 ? 0.736 -29.382 -45.923 1.00 57.03 104 ASP A C 1
ATOM 853 O O . ASP A 1 104 ? 0.226 -30.302 -46.562 1.00 57.03 104 ASP A O 1
ATOM 857 N N . GLU A 1 105 ? 1.693 -29.624 -45.026 1.00 51.81 105 GLU A N 1
ATOM 858 C CA . GLU A 1 105 ? 2.071 -30.971 -44.585 1.00 51.81 105 GLU A CA 1
ATOM 859 C C . GLU A 1 105 ? 1.894 -31.062 -43.068 1.00 51.81 105 GLU A C 1
ATOM 861 O O . GLU A 1 105 ? 2.811 -30.897 -42.266 1.00 51.81 105 GLU A O 1
ATOM 866 N N . VAL A 1 106 ? 0.637 -31.290 -42.681 1.00 48.94 106 VAL A N 1
ATOM 867 C CA . VAL A 1 106 ? 0.269 -31.754 -41.345 1.00 48.94 106 VAL A CA 1
ATOM 868 C C . VAL A 1 106 ? 0.656 -33.228 -41.266 1.00 48.94 106 VAL A C 1
ATOM 870 O O . VAL A 1 106 ? -0.144 -34.104 -41.591 1.00 48.94 106 VAL A O 1
ATOM 873 N N . ASP A 1 107 ? 1.893 -33.497 -40.861 1.00 48.03 107 ASP A N 1
ATOM 874 C CA . ASP A 1 107 ? 2.251 -34.812 -40.344 1.00 48.03 107 ASP A CA 1
ATOM 875 C C . ASP A 1 107 ? 1.614 -34.970 -38.955 1.00 48.03 107 ASP A C 1
ATOM 877 O O . ASP A 1 107 ? 1.884 -34.207 -38.024 1.00 48.03 107 ASP A O 1
ATOM 881 N N . GLU A 1 108 ? 0.719 -35.955 -38.849 1.00 57.31 108 GLU A N 1
ATOM 882 C CA . GLU A 1 108 ? 0.161 -36.467 -37.600 1.00 57.31 108 GLU A CA 1
ATOM 883 C C . GLU A 1 108 ? 1.297 -36.821 -36.632 1.00 57.31 108 GLU A C 1
ATOM 885 O O . GLU A 1 108 ? 2.027 -37.792 -36.843 1.00 57.31 108 GLU A O 1
ATOM 890 N N . VAL A 1 109 ? 1.429 -36.063 -35.540 1.00 49.12 109 VAL A N 1
ATOM 891 C CA . VAL A 1 109 ? 2.260 -36.462 -34.401 1.00 49.12 109 VAL A CA 1
ATOM 892 C C . VAL A 1 109 ? 1.474 -36.274 -33.105 1.00 49.12 109 VAL A C 1
ATOM 894 O O . VAL A 1 109 ? 1.354 -35.170 -32.585 1.00 49.12 109 VAL A O 1
ATOM 897 N N . ASP A 1 110 ? 0.928 -37.403 -32.648 1.00 42.31 110 ASP A N 1
ATOM 898 C CA . ASP A 1 110 ? 0.648 -37.829 -31.272 1.00 42.31 110 ASP A CA 1
ATOM 899 C C . ASP A 1 110 ? 0.153 -36.785 -30.251 1.00 42.31 110 ASP A C 1
ATOM 901 O O . ASP A 1 110 ? 0.932 -36.031 -29.671 1.00 42.31 110 ASP A O 1
ATOM 905 N N . ASP A 1 111 ? -1.153 -36.848 -29.961 1.00 47.91 111 ASP A N 1
ATOM 906 C CA . ASP A 1 111 ? -1.849 -37.049 -28.668 1.00 47.91 111 ASP A CA 1
ATOM 907 C C . ASP A 1 111 ? -1.094 -36.879 -27.321 1.00 47.91 111 ASP A C 1
ATOM 909 O O . ASP A 1 111 ? -1.426 -37.519 -26.317 1.00 47.91 111 ASP A O 1
ATOM 913 N N . TYR A 1 112 ? -0.144 -35.957 -27.204 1.00 48.69 112 TYR A N 1
ATOM 914 C CA . TYR A 1 112 ? 0.323 -35.477 -25.906 1.00 48.69 112 TYR A CA 1
ATOM 915 C C . TYR A 1 112 ? -0.570 -34.343 -25.432 1.00 48.69 112 TYR A C 1
ATOM 917 O O . TYR A 1 112 ? -0.216 -33.174 -25.528 1.00 48.69 112 TYR A O 1
ATOM 925 N N . ALA A 1 113 ? -1.735 -34.751 -24.925 1.00 52.00 113 ALA A N 1
ATOM 926 C CA . ALA A 1 113 ? -2.502 -34.081 -23.885 1.00 52.00 113 ALA A CA 1
ATOM 927 C C . ALA A 1 113 ? -2.282 -32.560 -23.825 1.00 52.00 113 ALA A C 1
ATOM 929 O O . ALA A 1 113 ? -1.434 -32.062 -23.081 1.00 52.00 113 ALA A O 1
ATOM 930 N N . GLU A 1 114 ? -3.127 -31.838 -24.557 1.00 52.00 114 GLU A N 1
ATOM 931 C CA . GLU A 1 114 ? -3.477 -30.432 -24.341 1.00 52.00 114 GLU A CA 1
ATOM 932 C C . GLU A 1 114 ? -4.209 -30.289 -22.986 1.00 52.00 114 GLU A C 1
ATOM 934 O O . GLU A 1 114 ? -5.323 -29.789 -22.867 1.00 52.00 114 GLU A O 1
ATOM 939 N N . ASP A 1 115 ? -3.603 -30.835 -21.935 1.00 50.56 115 ASP A N 1
ATOM 940 C CA . ASP A 1 115 ? -4.032 -30.671 -20.567 1.00 50.56 115 ASP A CA 1
ATOM 941 C C . ASP A 1 115 ? -3.428 -29.345 -20.133 1.00 50.56 115 ASP A C 1
ATOM 943 O O . ASP A 1 115 ? -2.220 -29.248 -19.907 1.00 50.56 115 ASP A O 1
ATOM 947 N N . ASN A 1 116 ? -4.277 -28.313 -20.162 1.00 55.19 116 ASN A N 1
ATOM 948 C CA . ASN A 1 116 ? -4.103 -27.000 -19.549 1.00 55.19 116 ASN A CA 1
ATOM 949 C C . ASN A 1 116 ? -2.918 -26.978 -18.588 1.00 55.19 116 ASN A C 1
ATOM 951 O O . ASN A 1 116 ? -3.065 -27.283 -17.405 1.00 55.19 116 ASN A O 1
ATOM 955 N N . ASN A 1 117 ? -1.741 -26.626 -19.099 1.00 54.00 117 ASN A N 1
ATOM 956 C CA . ASN A 1 117 ? -0.570 -26.497 -18.261 1.00 54.00 117 ASN A CA 1
ATOM 957 C C . ASN A 1 117 ? -0.854 -25.256 -17.398 1.00 54.00 117 ASN A C 1
ATOM 959 O O . ASN A 1 117 ? -0.879 -24.155 -17.956 1.00 54.00 117 ASN A O 1
ATOM 963 N N . PRO A 1 118 ? -1.125 -25.380 -16.082 1.00 58.91 118 PRO A N 1
ATOM 964 C CA . PRO A 1 118 ? -1.624 -24.260 -15.269 1.00 58.91 118 PRO A CA 1
ATOM 965 C C . PRO A 1 118 ? -0.665 -23.065 -15.306 1.00 58.91 118 PRO A C 1
ATOM 967 O O . PRO A 1 118 ? -1.065 -21.911 -15.241 1.00 58.91 118 PRO A O 1
ATOM 970 N N . ILE A 1 119 ? 0.612 -23.376 -15.521 1.00 53.06 119 ILE A N 1
ATOM 971 C CA . ILE A 1 119 ? 1.725 -22.448 -15.666 1.00 53.06 119 ILE A CA 1
ATOM 972 C C . ILE A 1 119 ? 1.537 -21.500 -16.863 1.00 53.06 119 ILE A C 1
ATOM 974 O O . ILE A 1 119 ? 1.886 -20.333 -16.755 1.00 53.06 119 ILE A O 1
ATOM 978 N N . ILE A 1 120 ? 0.991 -21.964 -17.994 1.00 54.88 120 ILE A N 1
ATOM 979 C CA . ILE A 1 120 ? 0.807 -21.119 -19.190 1.00 54.88 120 ILE A CA 1
ATOM 980 C C . ILE A 1 120 ? -0.356 -20.141 -18.969 1.00 54.88 120 ILE A C 1
ATOM 982 O O . ILE A 1 120 ? -0.235 -18.968 -19.300 1.00 54.88 120 ILE A O 1
ATOM 986 N N . GLN A 1 121 ? -1.431 -20.588 -18.307 1.00 57.72 121 GLN A N 1
ATOM 987 C CA . GLN A 1 121 ? -2.552 -19.720 -17.927 1.00 57.72 121 GLN A CA 1
ATOM 988 C C . GLN A 1 121 ? -2.127 -18.645 -16.917 1.00 57.72 121 GLN A C 1
ATOM 990 O O . GLN A 1 121 ? -2.513 -17.490 -17.059 1.00 57.72 121 GLN A O 1
ATOM 995 N N . GLU A 1 122 ? -1.294 -18.999 -15.932 1.00 56.94 122 GLU A N 1
ATOM 996 C CA . GLU A 1 122 ? -0.749 -18.040 -14.961 1.00 56.94 122 GLU A CA 1
ATOM 997 C C . GLU A 1 122 ? 0.172 -16.991 -15.612 1.00 56.94 122 GLU A C 1
ATOM 999 O O . GLU A 1 122 ? 0.210 -15.847 -15.158 1.00 56.94 122 GLU A O 1
ATOM 1004 N N . ILE A 1 123 ? 0.907 -17.356 -16.672 1.00 53.19 123 ILE A N 1
ATOM 1005 C CA . ILE A 1 123 ? 1.790 -16.433 -17.405 1.00 53.19 123 ILE A CA 1
ATOM 1006 C C . ILE A 1 123 ? 0.975 -15.465 -18.269 1.00 53.19 123 ILE A C 1
ATOM 1008 O O . ILE A 1 123 ? 1.226 -14.262 -18.206 1.00 53.19 123 ILE A O 1
ATOM 1012 N N . ASP A 1 124 ? -0.030 -15.953 -18.999 1.00 52.69 124 ASP A N 1
ATOM 1013 C CA . ASP A 1 124 ? -0.910 -15.096 -19.805 1.00 52.69 124 ASP A CA 1
ATOM 1014 C C . ASP A 1 124 ? -1.706 -14.115 -18.917 1.00 52.69 124 ASP A C 1
ATOM 1016 O O . ASP A 1 124 ? -1.837 -12.933 -19.237 1.00 52.69 124 ASP A O 1
ATOM 1020 N N . GLU A 1 125 ? -2.171 -14.562 -17.744 1.00 60.66 125 GLU A N 1
ATOM 1021 C CA . GLU A 1 125 ? -2.884 -13.714 -16.774 1.00 60.66 125 GLU A CA 1
ATOM 1022 C C . GLU A 1 125 ? -1.954 -12.668 -16.120 1.00 60.66 125 GLU A C 1
ATOM 1024 O O . GLU A 1 125 ? -2.371 -11.546 -15.806 1.00 60.66 125 GLU A O 1
ATOM 1029 N N . PHE A 1 126 ? -0.667 -13.001 -15.957 1.00 57.09 126 PHE A N 1
ATOM 1030 C CA . PHE A 1 126 ? 0.359 -12.076 -15.478 1.00 57.09 126 PHE A CA 1
ATOM 1031 C C . PHE A 1 126 ? 0.717 -11.016 -16.529 1.00 57.09 126 PHE A C 1
ATOM 1033 O O . PHE A 1 126 ? 0.812 -9.832 -16.190 1.00 57.09 126 PHE A O 1
ATOM 1040 N N . ASP A 1 127 ? 0.859 -11.405 -17.796 1.00 53.91 127 ASP A N 1
ATOM 1041 C CA . ASP A 1 127 ? 1.132 -10.482 -18.900 1.00 53.91 127 ASP A CA 1
ATOM 1042 C C . ASP A 1 127 ? -0.051 -9.530 -19.149 1.00 53.91 127 ASP A C 1
ATOM 1044 O O . ASP A 1 127 ? 0.165 -8.331 -19.346 1.00 53.91 127 ASP A O 1
ATOM 1048 N N . ASP A 1 128 ? -1.296 -9.990 -18.993 1.00 58.84 128 ASP A N 1
ATOM 1049 C CA . ASP A 1 128 ? -2.492 -9.133 -19.011 1.00 58.84 128 ASP A CA 1
ATOM 1050 C C . ASP A 1 128 ? -2.548 -8.159 -17.811 1.00 58.84 128 ASP A C 1
ATOM 1052 O O . ASP A 1 128 ? -2.968 -6.998 -17.938 1.00 58.84 128 ASP A O 1
ATOM 1056 N N . MET A 1 129 ? -2.075 -8.570 -16.629 1.00 56.75 129 MET A N 1
ATOM 1057 C CA . MET A 1 129 ? -1.922 -7.682 -15.466 1.00 56.75 129 MET A CA 1
ATOM 1058 C C . MET A 1 129 ? -0.861 -6.596 -15.698 1.00 56.75 129 MET A C 1
ATOM 1060 O O . MET A 1 129 ? -1.077 -5.429 -15.351 1.00 56.75 129 MET A O 1
ATOM 1064 N N . VAL A 1 130 ? 0.266 -6.954 -16.319 1.00 52.31 130 VAL A N 1
ATOM 1065 C CA . VAL A 1 130 ? 1.341 -6.016 -16.671 1.00 52.31 130 VAL A CA 1
ATOM 1066 C C . VAL A 1 130 ? 0.891 -5.064 -17.788 1.00 52.31 130 VAL A C 1
ATOM 1068 O O . VAL A 1 130 ? 1.090 -3.851 -17.670 1.00 52.31 130 VAL A O 1
ATOM 1071 N N . ALA A 1 131 ? 0.212 -5.570 -18.821 1.00 54.31 131 ALA A N 1
ATOM 1072 C CA . ALA A 1 131 ? -0.292 -4.789 -19.953 1.00 54.31 131 ALA A CA 1
ATOM 1073 C C . ALA A 1 131 ? -1.452 -3.850 -19.574 1.00 54.31 131 ALA A C 1
ATOM 1075 O O . ALA A 1 131 ? -1.545 -2.736 -20.091 1.00 54.31 131 ALA A O 1
ATOM 1076 N N . SER A 1 132 ? -2.305 -4.242 -18.620 1.00 61.03 132 SER A N 1
ATOM 1077 C CA . SER A 1 132 ? -3.387 -3.391 -18.095 1.00 61.03 132 SER A CA 1
ATOM 1078 C C . SER A 1 132 ? -2.908 -2.284 -17.142 1.00 61.03 132 SER A C 1
ATOM 1080 O O . SER A 1 132 ? -3.720 -1.494 -16.653 1.00 61.03 132 SER A O 1
ATOM 1082 N N . GLY A 1 133 ? -1.602 -2.213 -16.845 1.00 50.81 133 GLY A N 1
ATOM 1083 C CA . GLY A 1 133 ? -1.025 -1.240 -15.913 1.00 50.81 133 GLY A CA 1
ATOM 1084 C C . GLY A 1 133 ? -1.436 -1.468 -14.454 1.00 50.81 133 GLY A C 1
ATOM 1085 O O . GLY A 1 133 ? -1.176 -0.619 -13.592 1.00 50.81 133 GLY A O 1
ATOM 1086 N N . GLN A 1 134 ? -2.056 -2.615 -14.159 1.00 56.69 134 GLN A N 1
ATOM 1087 C CA . GLN A 1 134 ? -2.327 -3.106 -12.813 1.00 56.69 134 GLN A CA 1
ATOM 1088 C C . GLN A 1 134 ? -1.010 -3.606 -12.210 1.00 56.69 134 GLN A C 1
ATOM 1090 O O . GLN A 1 134 ? -0.801 -4.796 -12.004 1.00 56.69 134 GLN A O 1
ATOM 1095 N N . GLY A 1 135 ? -0.074 -2.688 -11.947 1.00 56.62 135 GLY A N 1
ATOM 1096 C CA . GLY A 1 135 ? 1.141 -3.022 -11.205 1.00 56.62 135 GLY A CA 1
ATOM 1097 C C . GLY A 1 135 ? 0.808 -3.681 -9.858 1.00 56.62 135 GLY A C 1
ATOM 1098 O O . GLY A 1 135 ? -0.320 -3.596 -9.376 1.00 56.62 135 GLY A O 1
ATOM 1099 N N . ILE A 1 136 ? 1.798 -4.306 -9.215 1.00 56.69 136 ILE A N 1
ATOM 1100 C CA . ILE A 1 136 ? 1.635 -4.952 -7.902 1.00 56.69 136 ILE A CA 1
ATOM 1101 C C . ILE A 1 136 ? 1.211 -3.898 -6.863 1.00 56.69 136 ILE A C 1
ATOM 1103 O O . ILE A 1 136 ? 2.036 -3.179 -6.293 1.00 56.69 136 ILE A O 1
ATOM 1107 N N . THR A 1 137 ? -0.093 -3.770 -6.617 1.00 57.78 137 THR A N 1
ATOM 1108 C CA . THR A 1 137 ? -0.633 -2.893 -5.578 1.00 57.78 137 THR A CA 1
ATOM 1109 C C . THR A 1 137 ? -0.726 -3.670 -4.274 1.00 57.78 137 THR A C 1
ATOM 1111 O O . THR A 1 137 ? -1.622 -4.491 -4.094 1.00 57.78 137 THR A O 1
ATOM 1114 N N . PHE A 1 138 ? 0.186 -3.394 -3.340 1.00 64.44 138 PHE A N 1
ATOM 1115 C CA . PHE A 1 138 ? 0.074 -3.888 -1.968 1.00 64.44 138 PHE A CA 1
ATOM 1116 C C . PHE A 1 138 ? -1.106 -3.197 -1.277 1.00 64.44 138 PHE A C 1
ATOM 1118 O O . PHE A 1 138 ? -1.034 -2.018 -0.914 1.00 64.44 138 PHE A O 1
ATOM 1125 N N . LEU A 1 139 ? -2.207 -3.930 -1.131 1.00 82.44 139 LEU A N 1
ATOM 1126 C CA . LEU A 1 139 ? -3.424 -3.476 -0.467 1.00 82.44 139 LEU A CA 1
ATOM 1127 C C . LEU A 1 139 ? -3.499 -4.054 0.945 1.00 82.44 139 LEU A C 1
ATOM 1129 O O . LEU A 1 139 ? -3.175 -5.218 1.163 1.00 82.44 139 LEU A O 1
ATOM 1133 N N . SER A 1 140 ? -3.951 -3.237 1.896 1.00 82.62 140 SER A N 1
ATOM 1134 C CA . SER A 1 140 ? -4.181 -3.697 3.266 1.00 82.62 140 SER A CA 1
ATOM 1135 C C . SER A 1 140 ? -5.338 -4.695 3.327 1.00 82.62 140 SER A C 1
ATOM 1137 O O . SER A 1 140 ? -6.309 -4.616 2.567 1.00 82.62 140 SER A O 1
ATOM 1139 N N . ASP A 1 141 ? -5.259 -5.619 4.278 1.00 87.12 141 ASP A N 1
ATOM 1140 C CA . ASP A 1 141 ? -6.375 -6.490 4.630 1.00 87.12 141 ASP A CA 1
ATOM 1141 C C . ASP A 1 141 ? -7.375 -5.823 5.580 1.00 87.12 141 ASP A C 1
ATOM 1143 O O . ASP A 1 141 ? -8.511 -6.293 5.689 1.00 87.12 141 ASP A O 1
ATOM 1147 N N . ASP A 1 142 ? -7.010 -4.710 6.218 1.00 92.44 142 ASP A N 1
ATOM 1148 C CA . ASP A 1 142 ? -7.920 -3.956 7.074 1.00 92.44 142 ASP A CA 1
ATOM 1149 C C . ASP A 1 142 ? -8.877 -3.101 6.230 1.00 92.44 142 ASP A C 1
ATOM 1151 O O . ASP A 1 142 ? -8.487 -2.224 5.456 1.00 92.44 142 ASP A O 1
ATOM 1155 N N . ASN A 1 143 ? -10.174 -3.336 6.415 1.00 92.69 143 ASN A N 1
ATOM 1156 C CA . ASN A 1 143 ? -11.230 -2.628 5.700 1.00 92.69 143 ASN A CA 1
ATOM 1157 C C . ASN A 1 143 ? -11.251 -1.123 6.002 1.00 92.69 143 ASN A C 1
ATOM 1159 O O . ASN A 1 143 ? -11.559 -0.331 5.115 1.00 92.69 143 ASN A O 1
ATOM 1163 N N . LYS A 1 144 ? -10.931 -0.711 7.234 1.00 93.19 144 LYS A N 1
ATOM 1164 C CA . LYS A 1 144 ? -10.863 0.707 7.611 1.00 93.19 144 LYS A CA 1
ATOM 1165 C C . LYS A 1 144 ? -9.699 1.397 6.919 1.00 93.19 144 LYS A C 1
ATOM 1167 O O . LYS A 1 144 ? -9.852 2.526 6.469 1.00 93.19 144 LYS A O 1
ATOM 1172 N N . GLU A 1 145 ? -8.561 0.720 6.815 1.00 93.12 145 GLU A N 1
ATOM 1173 C CA . GLU A 1 145 ? -7.393 1.255 6.120 1.00 93.12 145 GLU A CA 1
ATOM 1174 C C . GLU A 1 145 ? -7.660 1.395 4.616 1.00 93.12 145 GLU A C 1
ATOM 1176 O O . GLU A 1 145 ? -7.373 2.446 4.046 1.00 93.12 145 GLU A O 1
ATOM 1181 N N . LEU A 1 146 ? -8.293 0.390 3.995 1.00 92.56 146 LEU A N 1
ATOM 1182 C CA . LEU A 1 146 ? -8.721 0.449 2.593 1.00 92.56 146 LEU A CA 1
ATOM 1183 C C . LEU A 1 146 ? -9.676 1.617 2.324 1.00 92.56 146 LEU A C 1
ATOM 1185 O O . LEU A 1 146 ? -9.477 2.361 1.366 1.00 92.56 146 LEU A O 1
ATOM 1189 N N . LEU A 1 147 ? -10.692 1.801 3.173 1.00 93.62 147 LEU A N 1
ATOM 1190 C CA . LEU A 1 147 ? -11.661 2.890 3.027 1.00 93.62 147 LEU A CA 1
ATOM 1191 C C . LEU A 1 147 ? -11.019 4.267 3.241 1.00 93.62 147 LEU A C 1
ATOM 1193 O O . LEU A 1 147 ? -11.262 5.174 2.452 1.00 93.62 147 LEU A O 1
ATOM 1197 N N . ASN A 1 148 ? -10.154 4.411 4.248 1.00 94.56 148 ASN A N 1
ATOM 1198 C CA . ASN A 1 148 ? -9.428 5.657 4.502 1.00 94.56 148 ASN A CA 1
ATOM 1199 C C . ASN A 1 148 ? -8.488 6.010 3.338 1.00 94.56 148 ASN A C 1
ATOM 1201 O O . ASN A 1 148 ? -8.403 7.160 2.916 1.00 94.56 148 ASN A O 1
ATOM 1205 N N . ARG A 1 149 ? -7.804 5.010 2.771 1.00 93.50 149 ARG A N 1
ATOM 1206 C CA . ARG A 1 149 ? -6.944 5.196 1.599 1.00 93.50 149 ARG A CA 1
ATOM 1207 C C . ARG A 1 149 ? -7.749 5.602 0.365 1.00 93.50 149 ARG A C 1
ATOM 1209 O O . ARG A 1 149 ? -7.351 6.532 -0.331 1.00 93.50 149 ARG A O 1
ATOM 1216 N N . LEU A 1 150 ? -8.896 4.960 0.135 1.00 93.69 150 LEU A N 1
ATOM 1217 C CA . LEU A 1 150 ? -9.822 5.327 -0.938 1.00 93.69 150 LEU A CA 1
ATOM 1218 C C . LEU A 1 150 ? -10.287 6.784 -0.800 1.00 93.69 150 LEU A C 1
ATOM 1220 O O . LEU A 1 150 ? -10.271 7.524 -1.779 1.00 93.69 150 LEU A O 1
ATOM 1224 N N . GLU A 1 151 ? -10.651 7.212 0.408 1.00 94.38 151 GLU A N 1
ATOM 1225 C CA . GLU A 1 151 ? -11.086 8.583 0.685 1.00 94.38 151 GLU A CA 1
ATOM 1226 C C . GLU A 1 151 ? -9.993 9.616 0.377 1.00 94.38 151 GLU A C 1
ATOM 1228 O O . GLU A 1 151 ? -10.257 10.595 -0.323 1.00 94.38 151 GLU A O 1
ATOM 1233 N N . ILE A 1 152 ? -8.754 9.366 0.816 1.00 93.00 152 ILE A N 1
ATOM 1234 C CA . ILE A 1 152 ? -7.604 10.247 0.556 1.00 93.00 152 ILE A CA 1
ATOM 1235 C C . ILE A 1 152 ? -7.347 10.393 -0.950 1.00 93.00 152 ILE A C 1
ATOM 1237 O O . ILE A 1 152 ? -7.152 11.508 -1.437 1.00 93.00 152 ILE A O 1
ATOM 1241 N N . ILE A 1 153 ? -7.369 9.288 -1.703 1.00 91.38 153 ILE A N 1
ATOM 1242 C CA . ILE A 1 153 ? -7.125 9.324 -3.152 1.00 91.38 153 ILE A CA 1
ATOM 1243 C C . ILE A 1 153 ? -8.252 10.074 -3.862 1.00 91.38 153 ILE A C 1
ATOM 1245 O O . ILE A 1 153 ? -7.981 10.942 -4.689 1.00 91.38 153 ILE A O 1
ATOM 1249 N N . LEU A 1 154 ? -9.512 9.799 -3.513 1.00 92.31 154 LEU A N 1
ATOM 1250 C CA . LEU A 1 154 ? -10.659 10.494 -4.098 1.00 92.31 154 LEU A CA 1
ATOM 1251 C C . LEU A 1 154 ? -10.640 11.999 -3.790 1.00 92.31 154 LEU A C 1
ATOM 1253 O O . LEU A 1 154 ? -11.013 12.794 -4.652 1.00 92.31 154 LEU A O 1
ATOM 1257 N N . ALA A 1 155 ? -10.196 12.403 -2.596 1.00 91.94 155 ALA A N 1
ATOM 1258 C CA . ALA A 1 155 ? -10.015 13.810 -2.246 1.00 91.94 155 ALA A CA 1
ATOM 1259 C C . ALA A 1 155 ? -8.940 14.472 -3.124 1.00 91.94 155 ALA A C 1
ATOM 1261 O O . ALA A 1 155 ? -9.215 15.488 -3.759 1.00 91.94 155 ALA A O 1
ATOM 1262 N N . ALA A 1 156 ? -7.768 13.844 -3.264 1.00 88.25 156 ALA A N 1
ATOM 1263 C CA . ALA A 1 156 ? -6.698 14.339 -4.132 1.00 88.25 156 ALA A CA 1
ATOM 1264 C C . ALA A 1 156 ? -7.132 14.446 -5.608 1.00 88.25 156 ALA A C 1
ATOM 1266 O O . ALA A 1 156 ? -6.817 15.421 -6.290 1.00 88.25 156 ALA A O 1
ATOM 1267 N N . MET A 1 157 ? -7.910 13.477 -6.102 1.00 88.50 157 MET A N 1
ATOM 1268 C CA . MET A 1 157 ? -8.425 13.498 -7.476 1.00 88.50 157 MET A CA 1
ATOM 1269 C C . MET A 1 157 ? -9.463 14.603 -7.713 1.00 88.50 157 MET A C 1
ATOM 1271 O O . MET A 1 157 ? -9.550 15.124 -8.828 1.00 88.50 157 MET A O 1
ATOM 1275 N N . LYS A 1 158 ? -10.230 14.993 -6.685 1.00 88.19 158 LYS A N 1
ATOM 1276 C CA . LYS A 1 158 ? -11.130 16.159 -6.746 1.00 88.19 158 LYS A CA 1
ATOM 1277 C C . LYS A 1 158 ? -10.368 17.481 -6.801 1.00 88.19 158 LYS A C 1
ATOM 1279 O O . LYS A 1 158 ? -10.839 18.407 -7.450 1.00 88.19 158 LYS A O 1
ATOM 1284 N N . GLU A 1 159 ? -9.196 17.554 -6.176 1.00 88.00 159 GLU A N 1
ATOM 1285 C CA . GLU A 1 159 ? -8.316 18.732 -6.208 1.00 88.00 159 GLU A CA 1
ATOM 1286 C C . GLU A 1 159 ? -7.501 18.853 -7.513 1.00 88.00 159 GLU A C 1
ATOM 1288 O O . GLU A 1 159 ? -6.721 19.787 -7.677 1.00 88.00 159 GLU A O 1
ATOM 1293 N N . GLY A 1 160 ? -7.712 17.950 -8.479 1.00 83.12 160 GLY A N 1
ATOM 1294 C CA . GLY A 1 160 ? -7.090 18.004 -9.807 1.00 83.12 160 GLY A CA 1
ATOM 1295 C C . GLY A 1 160 ? -5.806 17.185 -9.940 1.00 83.12 160 GLY A C 1
ATOM 1296 O O . GLY A 1 160 ? -5.235 17.113 -11.026 1.00 83.12 160 GLY A O 1
ATOM 1297 N N . HIS A 1 161 ? -5.374 16.499 -8.881 1.00 77.94 161 HIS A N 1
ATOM 1298 C CA . HIS A 1 161 ? -4.259 15.558 -8.939 1.00 77.94 161 HIS A CA 1
ATOM 1299 C C . HIS A 1 161 ? -4.760 14.208 -9.456 1.00 77.94 161 HIS A C 1
ATOM 1301 O O . HIS A 1 161 ? -4.995 13.298 -8.664 1.00 77.94 161 HIS A O 1
ATOM 1307 N N . ARG A 1 162 ? -4.990 14.102 -10.771 1.00 83.12 162 ARG A N 1
ATOM 1308 C CA . ARG A 1 162 ? -5.391 12.857 -11.445 1.00 83.12 162 ARG A CA 1
ATOM 1309 C C . ARG A 1 162 ? -4.197 12.228 -12.163 1.00 83.12 162 ARG A C 1
ATOM 1311 O O . ARG A 1 162 ? -3.465 12.910 -12.874 1.00 83.12 162 ARG A O 1
ATOM 1318 N N . SER A 1 163 ? -4.025 10.923 -11.997 1.00 82.00 163 SER A N 1
ATOM 1319 C CA . SER A 1 163 ? -3.026 10.111 -12.693 1.00 82.00 163 SER A CA 1
ATOM 1320 C C . SER A 1 163 ? -3.559 8.697 -12.899 1.00 82.00 163 SER A C 1
ATOM 1322 O O . SER A 1 163 ? -4.347 8.206 -12.084 1.00 82.00 163 SER A O 1
ATOM 1324 N N . ASP A 1 164 ? -3.075 8.015 -13.936 1.00 80.75 164 ASP A N 1
ATOM 1325 C CA . ASP A 1 164 ? -3.441 6.620 -14.224 1.00 80.75 164 ASP A CA 1
ATOM 1326 C C . ASP A 1 164 ? -3.112 5.698 -13.043 1.00 80.75 164 ASP A C 1
ATOM 1328 O O . ASP A 1 164 ? -3.855 4.774 -12.717 1.00 80.75 164 ASP A O 1
ATOM 1332 N N . ARG A 1 165 ? -2.044 6.020 -12.302 1.00 81.38 165 ARG A N 1
ATOM 1333 C CA . ARG A 1 165 ? -1.673 5.315 -11.072 1.00 81.38 165 ARG A CA 1
ATOM 1334 C C . ARG A 1 165 ? -2.765 5.393 -10.004 1.00 81.38 165 ARG A C 1
ATOM 1336 O O . ARG A 1 165 ? -3.088 4.377 -9.397 1.00 81.38 165 ARG A O 1
ATOM 1343 N N . GLN A 1 166 ? -3.328 6.578 -9.769 1.00 84.44 166 GLN A N 1
ATOM 1344 C CA . GLN A 1 166 ? -4.412 6.748 -8.796 1.00 84.44 166 GLN A CA 1
ATOM 1345 C C . GLN A 1 166 ? -5.679 6.026 -9.250 1.00 84.44 166 GLN A C 1
ATOM 1347 O O . GLN A 1 166 ? -6.354 5.421 -8.422 1.00 84.44 166 GLN A O 1
ATOM 1352 N N . TYR A 1 167 ? -5.976 6.032 -10.552 1.00 86.19 167 TYR A N 1
ATOM 1353 C CA . TYR A 1 167 ? -7.098 5.275 -11.103 1.00 86.19 167 TYR A CA 1
ATOM 1354 C C . TYR A 1 167 ? -6.937 3.765 -10.867 1.00 86.19 167 TYR A C 1
ATOM 1356 O O . TYR A 1 167 ? -7.860 3.113 -10.372 1.00 86.19 167 TYR A O 1
ATOM 1364 N N . ASN A 1 168 ? -5.748 3.218 -11.130 1.00 84.56 168 ASN A N 1
ATOM 1365 C CA . ASN A 1 168 ? -5.451 1.799 -10.915 1.00 84.56 168 ASN A CA 1
ATOM 1366 C C . ASN A 1 168 ? -5.535 1.418 -9.431 1.00 84.56 168 ASN A C 1
ATOM 1368 O O . ASN A 1 168 ? -6.068 0.364 -9.088 1.00 84.56 168 ASN A O 1
ATOM 1372 N N . GLU A 1 169 ? -5.089 2.304 -8.541 1.00 87.62 169 GLU A N 1
ATOM 1373 C CA . GLU A 1 169 ? -5.179 2.108 -7.096 1.00 87.62 169 GLU A CA 1
ATOM 1374 C C . GLU A 1 169 ? -6.628 2.143 -6.585 1.00 87.62 169 GLU A C 1
ATOM 1376 O O . GLU A 1 169 ? -7.034 1.263 -5.823 1.00 87.62 169 GLU A O 1
ATOM 1381 N N . VAL A 1 170 ? -7.440 3.097 -7.056 1.00 90.25 170 VAL A N 1
ATOM 1382 C CA . VAL A 1 170 ? -8.885 3.148 -6.773 1.00 90.25 170 VAL A CA 1
ATOM 1383 C C . VAL A 1 170 ? -9.560 1.866 -7.250 1.00 90.25 170 VAL A C 1
ATOM 1385 O O . VAL A 1 170 ? -10.309 1.249 -6.493 1.00 90.25 170 VAL A O 1
ATOM 1388 N N . ASN A 1 171 ? -9.266 1.421 -8.472 1.00 89.44 171 ASN A N 1
ATOM 1389 C CA . ASN A 1 171 ? -9.833 0.199 -9.031 1.00 89.44 171 ASN A CA 1
ATOM 1390 C C . ASN A 1 171 ? -9.453 -1.042 -8.201 1.00 89.44 171 ASN A C 1
ATOM 1392 O O . ASN A 1 171 ? -10.323 -1.846 -7.862 1.00 89.44 171 ASN A O 1
ATOM 1396 N N . GLY A 1 172 ? -8.183 -1.164 -7.802 1.00 88.69 172 GLY A N 1
ATOM 1397 C CA . GLY A 1 172 ? -7.704 -2.248 -6.942 1.00 88.69 172 GLY A CA 1
ATOM 1398 C C . GLY A 1 172 ? -8.400 -2.277 -5.578 1.00 88.69 172 GLY A C 1
ATOM 1399 O O . GLY A 1 172 ? -8.876 -3.329 -5.144 1.00 88.69 172 GLY A O 1
ATOM 1400 N N . ILE A 1 173 ? -8.540 -1.119 -4.922 1.00 91.44 173 ILE A N 1
ATOM 1401 C CA . ILE A 1 173 ? -9.248 -1.018 -3.637 1.00 91.44 173 ILE A CA 1
ATOM 1402 C C . ILE A 1 173 ? -10.723 -1.407 -3.802 1.00 91.44 173 ILE A C 1
ATOM 1404 O O . ILE A 1 173 ? -11.244 -2.197 -3.013 1.00 91.44 173 ILE A O 1
ATOM 1408 N N . LEU A 1 174 ? -11.399 -0.898 -4.835 1.00 91.69 174 LEU A N 1
ATOM 1409 C CA . LEU A 1 174 ? -12.810 -1.195 -5.077 1.00 91.69 174 LEU A CA 1
ATOM 1410 C C . LEU A 1 174 ? -13.048 -2.679 -5.406 1.00 91.69 174 LEU A C 1
ATOM 1412 O O . LEU A 1 174 ? -14.014 -3.249 -4.898 1.00 91.69 174 LEU A O 1
ATOM 1416 N N . LYS A 1 175 ? -12.170 -3.328 -6.187 1.00 91.12 175 LYS A N 1
ATOM 1417 C CA . LYS A 1 175 ? -12.223 -4.783 -6.430 1.00 91.12 175 LYS A CA 1
ATOM 1418 C C . LYS A 1 175 ? -12.129 -5.566 -5.115 1.00 91.12 175 LYS A C 1
ATOM 1420 O O . LYS A 1 175 ? -12.998 -6.390 -4.837 1.00 91.12 175 LYS A O 1
ATOM 1425 N N . ARG A 1 176 ? -11.169 -5.232 -4.244 1.00 90.50 176 ARG A N 1
ATOM 1426 C CA . ARG A 1 176 ? -10.991 -5.918 -2.949 1.00 90.50 176 ARG A CA 1
ATOM 1427 C C . ARG A 1 176 ? -12.161 -5.697 -1.985 1.00 90.50 176 ARG A C 1
ATOM 1429 O O . ARG A 1 176 ? -12.562 -6.610 -1.266 1.00 90.50 176 ARG A O 1
ATOM 1436 N N . LEU A 1 177 ? -12.747 -4.499 -1.967 1.00 92.25 177 LEU A N 1
ATOM 1437 C CA . LEU A 1 177 ? -13.953 -4.220 -1.177 1.00 92.25 177 LEU A CA 1
ATOM 1438 C C . LEU A 1 177 ? -15.180 -4.987 -1.702 1.00 92.25 177 LEU A C 1
ATOM 1440 O O . LEU A 1 177 ? -16.027 -5.401 -0.905 1.00 92.25 177 LEU A O 1
ATOM 1444 N N . LEU A 1 178 ? -15.271 -5.195 -3.020 1.00 91.12 178 LEU A N 1
ATOM 1445 C CA . LEU A 1 178 ? -16.329 -5.979 -3.659 1.00 91.12 178 LEU A CA 1
ATOM 1446 C C . LEU A 1 178 ? -16.190 -7.477 -3.348 1.00 91.12 178 LEU A C 1
ATOM 1448 O O . LEU A 1 178 ? -17.176 -8.107 -2.969 1.00 91.12 178 LEU A O 1
ATOM 1452 N N . GLU A 1 179 ? -14.976 -8.031 -3.424 1.00 90.62 179 GLU A N 1
ATOM 1453 C CA . GLU A 1 179 ? -14.662 -9.415 -3.022 1.00 90.62 179 GLU A CA 1
ATOM 1454 C C . GLU A 1 179 ? -15.072 -9.690 -1.571 1.00 90.62 179 GLU A C 1
ATOM 1456 O O . GLU A 1 179 ? -15.689 -10.712 -1.261 1.00 90.62 179 GLU A O 1
ATOM 1461 N N . LYS A 1 180 ? -14.806 -8.730 -0.678 1.00 91.25 180 LYS A N 1
ATOM 1462 C CA . LYS A 1 180 ? -15.196 -8.797 0.737 1.00 91.25 180 LYS A CA 1
ATOM 1463 C C . LYS A 1 180 ? -16.681 -8.518 0.991 1.00 91.25 180 LYS A C 1
ATOM 1465 O O . LYS A 1 180 ? -17.104 -8.548 2.145 1.00 91.25 180 LYS A O 1
ATOM 1470 N N . LYS A 1 181 ? -17.476 -8.243 -0.051 1.00 92.50 181 LYS A N 1
ATOM 1471 C CA . LYS A 1 181 ? -18.909 -7.898 0.029 1.00 92.50 181 LYS A CA 1
ATOM 1472 C C . LYS A 1 181 ? -19.202 -6.672 0.907 1.00 92.50 181 LYS A C 1
ATOM 1474 O O . LYS A 1 181 ? -20.276 -6.571 1.493 1.00 92.50 181 LYS A O 1
ATOM 1479 N N . ILE A 1 182 ? -18.247 -5.747 1.007 1.00 94.00 182 ILE A N 1
ATOM 1480 C CA . ILE A 1 182 ? -18.391 -4.498 1.774 1.00 94.00 182 ILE A CA 1
ATOM 1481 C C . ILE A 1 182 ? -19.155 -3.456 0.955 1.00 94.00 182 ILE A C 1
ATOM 1483 O O . ILE A 1 182 ? -19.929 -2.680 1.508 1.00 94.00 182 ILE A O 1
ATOM 1487 N N . ILE A 1 183 ? -18.944 -3.457 -0.362 1.00 92.69 183 ILE A N 1
ATOM 1488 C CA . ILE A 1 183 ? -19.628 -2.588 -1.321 1.00 92.69 183 ILE A CA 1
ATOM 1489 C C . ILE A 1 183 ? -20.390 -3.427 -2.344 1.00 92.69 183 ILE A C 1
ATOM 1491 O O . ILE A 1 183 ? -20.094 -4.605 -2.552 1.00 92.69 183 ILE A O 1
ATOM 1495 N N . THR A 1 184 ? -21.356 -2.814 -3.023 1.00 95.25 184 THR A N 1
ATOM 1496 C CA . THR A 1 184 ? -22.074 -3.459 -4.124 1.00 95.25 184 THR A CA 1
ATOM 1497 C C . THR A 1 184 ? -21.424 -3.159 -5.475 1.00 95.25 184 THR A C 1
ATOM 1499 O O . THR A 1 184 ? -20.701 -2.177 -5.651 1.00 95.25 184 THR A O 1
ATOM 1502 N N . LYS A 1 185 ? -21.758 -3.964 -6.492 1.00 91.56 185 LYS A N 1
ATOM 1503 C CA . LYS A 1 185 ? -21.363 -3.691 -7.886 1.00 91.56 185 LYS A CA 1
ATOM 1504 C C . LYS A 1 185 ? -21.868 -2.323 -8.370 1.00 91.56 185 LYS A C 1
ATOM 1506 O O . LYS A 1 185 ? -21.220 -1.681 -9.190 1.00 91.56 185 LYS A O 1
ATOM 1511 N N . LYS A 1 186 ? -23.006 -1.856 -7.844 1.00 93.50 186 LYS A N 1
ATOM 1512 C CA . LYS A 1 186 ? -23.546 -0.524 -8.144 1.00 93.50 186 LYS A CA 1
ATOM 1513 C C . LYS A 1 186 ? -22.647 0.580 -7.583 1.00 93.50 186 LYS A C 1
ATOM 1515 O O . LYS A 1 186 ? -22.371 1.540 -8.295 1.00 93.50 186 LYS A O 1
ATOM 1520 N N . ASP A 1 187 ? -22.160 0.417 -6.356 1.00 91.50 187 ASP A N 1
ATOM 1521 C CA . ASP A 1 187 ? -21.255 1.379 -5.716 1.00 91.50 187 ASP A CA 1
ATOM 1522 C C . ASP A 1 187 ? -19.924 1.462 -6.463 1.00 91.50 187 ASP A C 1
ATOM 1524 O O . ASP A 1 187 ? -19.475 2.558 -6.789 1.00 91.50 187 ASP A O 1
ATOM 1528 N N . TYR A 1 188 ? -19.356 0.309 -6.831 1.00 91.38 188 TYR A N 1
ATOM 1529 C CA . TYR A 1 188 ? -18.159 0.223 -7.672 1.00 91.38 188 TYR A CA 1
ATOM 1530 C C . TYR A 1 188 ? -18.316 1.051 -8.959 1.00 91.38 188 TYR A C 1
ATOM 1532 O O . TYR A 1 188 ? -17.505 1.932 -9.246 1.00 91.38 188 TYR A O 1
ATOM 1540 N N . ILE A 1 189 ? -19.398 0.814 -9.712 1.00 89.19 189 ILE A N 1
ATOM 1541 C CA . ILE A 1 189 ? -19.650 1.498 -10.989 1.00 89.19 189 ILE A CA 1
ATOM 1542 C C . ILE A 1 189 ? -19.830 3.005 -10.776 1.00 89.19 189 ILE A C 1
ATOM 1544 O O . ILE A 1 189 ? -19.329 3.802 -11.568 1.00 89.19 189 ILE A O 1
ATOM 1548 N N . ASN A 1 190 ? -20.538 3.403 -9.718 1.00 91.69 190 ASN A N 1
ATOM 1549 C CA . ASN A 1 190 ? -20.748 4.811 -9.402 1.00 91.69 190 ASN A CA 1
ATOM 1550 C C . ASN A 1 190 ? -19.433 5.529 -9.089 1.00 91.69 190 ASN A C 1
ATOM 1552 O O . ASN A 1 190 ? -19.244 6.654 -9.542 1.00 91.69 190 ASN A O 1
ATOM 1556 N N . VAL A 1 191 ? -18.524 4.904 -8.336 1.00 87.94 191 VAL A N 1
ATOM 1557 C CA . VAL A 1 191 ? -17.228 5.518 -8.019 1.00 87.94 191 VAL A CA 1
ATOM 1558 C C . VAL A 1 191 ? -16.378 5.639 -9.281 1.00 87.94 191 VAL A C 1
ATOM 1560 O O . VAL A 1 191 ? -15.935 6.738 -9.586 1.00 87.94 191 VAL A O 1
ATOM 1563 N N . ILE A 1 192 ? -16.231 4.574 -10.075 1.00 87.00 192 ILE A N 1
ATOM 1564 C CA . ILE A 1 192 ? -15.408 4.607 -11.298 1.00 87.00 192 ILE A CA 1
ATOM 1565 C C . ILE A 1 192 ? -15.882 5.680 -12.290 1.00 87.00 192 ILE A C 1
ATOM 1567 O O . ILE A 1 192 ? -15.062 6.432 -12.813 1.00 87.00 192 ILE A O 1
ATOM 1571 N N . LYS A 1 193 ? -17.199 5.825 -12.486 1.00 86.06 193 LYS A N 1
ATOM 1572 C CA . LYS A 1 193 ? -17.772 6.857 -13.371 1.00 86.06 193 LYS A CA 1
ATOM 1573 C C . LYS A 1 193 ? -17.461 8.293 -12.948 1.00 86.06 193 LYS A C 1
ATOM 1575 O O . LYS A 1 193 ? -17.473 9.176 -13.793 1.00 86.06 193 LYS A O 1
ATOM 1580 N N . ASN A 1 194 ? -17.239 8.532 -11.657 1.00 81.31 194 ASN A N 1
ATOM 1581 C CA . ASN A 1 194 ? -16.914 9.860 -11.131 1.00 81.31 194 ASN A CA 1
ATOM 1582 C C . ASN A 1 194 ? -15.404 10.151 -11.128 1.00 81.31 194 ASN A C 1
ATOM 1584 O O . ASN A 1 194 ? -14.998 11.268 -10.805 1.00 81.31 194 ASN A O 1
ATOM 1588 N N . VAL A 1 195 ? -14.586 9.137 -11.411 1.00 78.44 195 VAL A N 1
ATOM 1589 C CA . VAL A 1 195 ? -13.125 9.178 -11.293 1.00 78.44 195 VAL A CA 1
ATOM 1590 C C . VAL A 1 195 ? -12.441 9.162 -12.669 1.00 78.44 195 VAL A C 1
ATOM 1592 O O . VAL A 1 195 ? -11.333 9.690 -12.781 1.00 78.44 195 VAL A O 1
ATOM 1595 N N . GLN A 1 196 ? -13.110 8.626 -13.702 1.00 64.75 196 GLN A N 1
ATOM 1596 C CA . GLN A 1 196 ? -12.817 8.915 -15.117 1.00 64.75 196 GLN A CA 1
ATOM 1597 C C . GLN A 1 196 ? -12.990 10.413 -15.427 1.00 64.75 196 GLN A C 1
ATOM 1599 O O . GLN A 1 196 ? -12.229 10.910 -16.280 1.00 64.75 196 GLN A O 1
#

pLDDT: mean 76.17, std 15.54, range [42.31, 96.44]

Sequence (196 aa):
MTDWNNILKRNREYIKAKNKIKTQVEKYKLQQLGLTENLQTLFQPILKSQEDIKKKLALEPTAHIEPKPIEYNGIIIRTLDDIKRLFSNPDPDLPKSISPIVDDEVDEVDDYAEDNNPIIQEIDEFDDMVASGQGITFLSDDNKELLNRLEIILAAMKEGHRSDRQYNEVNGILKRLLEKKIITKKDYINVIKNVQ